Protein 4QM9 (pdb70)

InterPro domains:
  IPR010300 Cysteine dioxygenase type I [PF05995] (43-153)
  IPR010300 Cysteine dioxygenase type I [PTHR12918] (18-155)
  IPR011051 RmlC-like cupin domain superfamily [SSF51182] (3-155)
  IPR014710 RmlC-like jelly roll fold [G3DSA:2.60.120.10] (1-161)

Radius of gyration: 20.36 Å; Cα contacts (8 Å, |Δi|>4): 774; chains: 2; bounding box: 40×58×50 Å

Organism: Bacillus subtilis (strain 168) (NCBI:txid224308)

Nearest PDB structures (foldseek):
  4qm9-assembly2_B  TM=1.007E+00  e=1.014E-32  Bacillus subtilis subsp. subtilis str. 168
  2eaa-assembly1_C  TM=8.025E-01  e=2.655E-05  Vigna angularis
  6v7g-assembly1_A  TM=7.583E-01  e=2.370E-05  Canavalia ensiformis
  3smh-assembly1_C  TM=7.044E-01  e=8.050E-06  Arachis hypogaea
  3s7e-assembly2_B  TM=6.373E-01  e=1.268E-05  Arachis hypogaea

Sequence (306 aa):
MELYECIQDIFGGLKNPSVKDLATSLKQIPNAAKLSQPYIKEPDQYAYGRNAIYRNNELEIIVINIPPNKETTVHDHGQSIGCAMVLEGKLLNSIYRSTGEHAELSNSYFVHEGECLISTKGLIHKMSNPTSERMVSLHVYSPPLEDMTVFEEQMELYECIQDIFGGLKNPSVKDLATSLKQIPNNAAKLSQPYIKEPDQYAYGRNAIYRNNELEIIVINIPPNKETTVHDHGQSIGCAMVLEGKLLNSIYRSTGEHAELSNSYFVHEGECLISTKGLIHKMSNPTSERMVSLHVYSPPLEDMTVFE

B-factor: mean 60.96, std 19.61, range [30.05, 154.88]

Foldseek 3Di:
DADVVLCCVQPVPDDPDDLVSVLVSVLPDDLCLVRCVVQAAADDPAQKTKGWDDADQWKTKMKIKHFAFGKDFFKAQAAKKKKKAWQDAKKKKWWWDDPDQATETDDIDMHGHSGMDIHDHPTTIMIGHNDNGMIMMMMMMTRYGDDMDGHDYD/DADLVLCCVLPVVDDLDDLVSVLVSVLPDDLPLVRCVVQFDCDDVHQWTKGWDDADQWKTKMKIKHAAFGKDFFWAQAQKWKKKAWADAKKKKWWWDDPDQATDTDDIDMHGHGGMDTGPGPTTMMIGHNGNGMIIMMMMITPYGDDIRGHD

Secondary structure (DSSP, 8-state):
--HHHHHHHHHTT--S--HHHHHHHHTTSTTHHHHHGGG----SSSSSEEEEEEE-SS-EEEEEEE-TT-B--EE--TT-EEEEEEEESEEEEEEEEE-SSSEEEEEEEEEETT-EEEE-TT-EEEEE--SSS-EEEEEEEESPP--PPEE---/--HHHHHHHHHTT-SS--HHHHHHHHHTSTTHHHHHGGG----SSSSSEEEEEEE-SS-EEEEEEEPTT-B--SB--TT-EEEEEEEES-EEEEEEEE-SS-EEEEEEEEE-TT-EEEE-TT-EEEEE--SSS-EEEEEEEESPP----B--

Solvent-accessible surface area: 14117 Å² total

Structure (mmCIF, N/CA/C/O backbone):
data_4QM9
#
_entry.id   4QM9
#
_cell.length_a   65.530
_cell.length_b   65.530
_cell.length_c   199.360
_cell.angle_alpha   90.00
_cell.angle_beta   90.00
_cell.angle_gamma   90.00
#
_symmetry.space_group_name_H-M   'P 43 2 2'
#
loop_
_entity.id
_entity.type
_entity.pdbx_description
1 polymer 'Cysteine dioxygenase'
2 non-polymer 'FE (III) ION'
3 non-polymer CYSTEINE
4 water water
#
loop_
_atom_site.group_PDB
_atom_site.id
_atom_site.type_symbol
_atom_site.label_atom_id
_atom_site.label_alt_id
_atom_site.label_comp_id
_atom_site.label_asym_id
_atom_site.label_entity_id
_atom_site.label_seq_id
_atom_site.pdbx_PDB_ins_code
_atom_site.Cartn_x
_atom_site.Cartn_y
_atom_site.Cartn_z
_atom_site.occupancy
_atom_site.B_iso_or_equiv
_atom_site.auth_seq_id
_atom_site.auth_comp_id
_atom_site.auth_asym_id
_atom_site.auth_atom_id
_atom_site.pdbx_PDB_model_num
ATOM 1 N N . MET A 1 13 ? -59.494 -18.279 154.677 1.00 111.98 1 MET A N 1
ATOM 2 C CA . MET A 1 13 ? -59.214 -19.707 154.772 1.00 111.64 1 MET A CA 1
ATOM 3 C C . MET A 1 13 ? -57.754 -19.950 155.171 1.00 100.33 1 MET A C 1
ATOM 4 O O . MET A 1 13 ? -57.125 -19.082 155.776 1.00 105.01 1 MET A O 1
ATOM 9 N N . GLU A 1 14 ? -57.220 -21.124 154.834 1.00 76.50 2 GLU A N 1
ATOM 10 C CA . GLU A 1 14 ? -55.901 -21.551 155.314 1.00 57.57 2 GLU A CA 1
ATOM 11 C C . GLU A 1 14 ? -55.029 -22.063 154.163 1.00 55.59 2 GLU A C 1
ATOM 12 O O . GLU A 1 14 ? -55.557 -22.624 153.204 1.00 66.19 2 GLU A O 1
ATOM 18 N N . LEU A 1 15 ? -53.707 -21.896 154.252 1.00 49.88 3 LEU A N 1
ATOM 19 C CA . LEU A 1 15 ? -52.841 -22.094 153.073 1.00 48.65 3 LEU A CA 1
ATOM 20 C C . LEU A 1 15 ? -52.836 -23.525 152.500 1.00 55.13 3 LEU A C 1
ATOM 21 O O . LEU A 1 15 ? -53.019 -23.716 151.293 1.00 55.38 3 LEU A O 1
ATOM 26 N N . TYR A 1 16 ? -52.624 -24.523 153.351 1.00 54.11 4 TYR A N 1
ATOM 27 C CA . TYR A 1 16 ? -52.621 -25.907 152.886 1.00 46.88 4 TYR A CA 1
ATOM 28 C C . TYR A 1 16 ? -53.974 -26.325 152.319 1.00 55.18 4 TYR A C 1
ATOM 29 O O . TYR A 1 16 ? -54.035 -27.071 151.335 1.00 59.08 4 TYR A O 1
ATOM 38 N N . GLU A 1 17 ? -55.050 -25.849 152.943 1.00 62.84 5 GLU A N 1
ATOM 39 C CA . GLU A 1 17 ? -56.387 -26.088 152.422 1.00 66.13 5 GLU A CA 1
ATOM 40 C C . GLU A 1 17 ? -56.460 -25.517 151.020 1.00 55.59 5 GLU A C 1
ATOM 41 O O . GLU A 1 17 ? -56.960 -26.168 150.114 1.00 64.76 5 GLU A O 1
ATOM 47 N N . CYS A 1 18 ? -55.923 -24.316 150.839 1.00 45.11 6 CYS A N 1
ATOM 48 C CA . CYS A 1 18 ? -55.905 -23.679 149.523 1.00 51.42 6 CYS A CA 1
ATOM 49 C C . CYS A 1 18 ? -55.003 -24.415 148.539 1.00 52.11 6 CYS A C 1
ATOM 50 O O . CYS A 1 18 ? -55.359 -24.604 147.384 1.00 52.68 6 CYS A O 1
ATOM 53 N N . ILE A 1 19 ? -53.832 -24.828 148.997 1.00 47.64 7 ILE A N 1
ATOM 54 C CA . ILE A 1 19 ? -52.903 -25.522 148.126 1.00 44.36 7 ILE A CA 1
ATOM 55 C C . ILE A 1 19 ? -53.476 -26.849 147.623 1.00 46.85 7 ILE A C 1
ATOM 56 O O . ILE A 1 19 ? -53.387 -27.132 146.431 1.00 52.88 7 ILE A O 1
ATOM 61 N N . GLN A 1 20 ? -54.078 -27.650 148.502 1.00 48.63 8 GLN A N 1
ATOM 62 C CA . GLN A 1 20 ? -54.658 -28.922 148.046 1.00 57.06 8 GLN A CA 1
ATOM 63 C C . GLN A 1 20 ? -55.770 -28.636 147.046 1.00 57.15 8 GLN A C 1
ATOM 64 O O . GLN A 1 20 ? -55.881 -29.295 146.013 1.00 59.41 8 GLN A O 1
ATOM 66 N N . ASP A 1 21 ? -56.569 -27.619 147.346 1.00 58.01 9 ASP A N 1
ATOM 67 C CA . ASP A 1 21 ? -57.675 -27.226 146.485 1.00 64.09 9 ASP A CA 1
ATOM 68 C C . ASP A 1 21 ? -57.224 -26.849 145.080 1.00 59.95 9 ASP A C 1
ATOM 69 O O . ASP A 1 21 ? -57.787 -27.307 144.096 1.00 56.61 9 ASP A O 1
ATOM 74 N N . ILE A 1 22 ? -56.212 -25.998 144.994 1.00 60.87 10 ILE A N 1
ATOM 75 C CA . ILE A 1 22 ? -55.815 -25.430 143.716 1.00 52.59 10 ILE A CA 1
ATOM 76 C C . ILE A 1 22 ? -54.786 -26.270 142.974 1.00 56.98 10 ILE A C 1
ATOM 77 O O . ILE A 1 22 ? -54.900 -26.448 141.764 1.00 56.23 10 ILE A O 1
ATOM 82 N N . PHE A 1 23 ? -53.795 -26.796 143.693 1.00 53.16 11 PHE A N 1
ATOM 83 C CA . PHE A 1 23 ? -52.657 -27.449 143.046 1.00 44.83 11 PHE A CA 1
ATOM 84 C C . PHE A 1 23 ? -52.728 -28.972 143.038 1.00 42.86 11 PHE A C 1
ATOM 85 O O . PHE A 1 23 ? -52.067 -29.625 142.235 1.00 52.72 11 PHE A O 1
ATOM 93 N N . GLY A 1 24 ? -53.528 -29.538 143.926 1.00 47.69 12 GLY A N 1
ATOM 94 C CA . GLY A 1 24 ? -53.490 -30.972 144.156 1.00 47.35 12 GLY A CA 1
ATOM 95 C C . GLY A 1 24 ? -53.890 -31.850 142.983 1.00 55.74 12 GLY A C 1
ATOM 96 O O . GLY A 1 24 ? -53.539 -33.029 142.944 1.00 46.66 12 GLY A O 1
ATOM 97 N N . GLY A 1 25 ? -54.635 -31.287 142.034 1.00 45.64 13 GLY A N 1
ATOM 98 C CA . GLY A 1 25 ? -55.167 -32.077 140.944 1.00 48.16 13 GLY A CA 1
ATOM 99 C C . GLY A 1 25 ? -54.449 -31.850 139.628 1.00 47.87 13 GLY A C 1
ATOM 100 O O . GLY A 1 25 ? -54.739 -32.517 138.635 1.00 50.60 13 GLY A O 1
ATOM 101 N N . LEU A 1 26 ? -53.521 -30.903 139.620 1.00 45.28 14 LEU A N 1
ATOM 102 C CA . LEU A 1 26 ? -52.825 -30.534 138.403 1.00 45.15 14 LEU A CA 1
ATOM 103 C C . LEU A 1 26 ? -52.052 -31.728 137.885 1.00 46.73 14 LEU A C 1
ATOM 104 O O . LEU A 1 26 ? -51.460 -32.472 138.656 1.00 46.97 14 LEU A O 1
ATOM 109 N N . LYS A 1 27 ? -52.091 -31.928 136.574 1.00 56.81 15 LYS A N 1
ATOM 110 C CA . LYS A 1 27 ? -51.348 -33.008 135.951 1.00 50.99 15 LYS A CA 1
ATOM 111 C C . LYS A 1 27 ? -50.687 -32.451 134.697 1.00 54.38 15 LYS A C 1
ATOM 112 O O . LYS A 1 27 ? -51.365 -31.986 133.786 1.00 56.54 15 LYS A O 1
ATOM 118 N N . ASN A 1 28 ? -49.358 -32.498 134.680 1.00 57.93 16 ASN A N 1
ATOM 119 C CA . ASN A 1 28 ? -48.529 -31.839 133.672 1.00 54.83 16 ASN A CA 1
ATOM 120 C C . ASN A 1 28 ? -48.941 -30.408 133.373 1.00 49.40 16 ASN A C 1
ATOM 121 O O . ASN A 1 28 ? -49.209 -30.068 132.231 1.00 61.69 16 ASN A O 1
ATOM 126 N N . PRO A 1 29 ? -48.977 -29.560 134.402 1.00 46.17 17 PRO A N 1
ATOM 127 C CA . PRO A 1 29 ? -49.295 -28.148 134.180 1.00 50.45 17 PRO A CA 1
ATOM 128 C C . PRO A 1 29 ? -48.243 -27.438 133.345 1.00 54.20 17 PRO A C 1
ATOM 129 O O . PRO A 1 29 ? -47.075 -27.822 133.381 1.00 56.49 17 PRO A O 1
ATOM 133 N N . SER A 1 30 ? -48.661 -26.423 132.596 1.00 53.98 18 SER A N 1
ATOM 134 C CA . SER A 1 30 ? -47.727 -25.539 131.913 1.00 53.79 18 SER A CA 1
ATOM 135 C C . SER A 1 30 ? -47.301 -24.452 132.880 1.00 51.26 18 SER A C 1
ATOM 136 O O . SER A 1 30 ? -47.827 -24.380 133.992 1.00 52.33 18 SER A O 1
ATOM 139 N N . VAL A 1 31 ? -46.384 -23.582 132.462 1.00 47.51 19 VAL A N 1
ATOM 140 C CA . VAL A 1 31 ? -45.980 -22.469 133.326 1.00 52.53 19 VAL A CA 1
ATOM 141 C C . VAL A 1 31 ? -47.158 -21.519 133.454 1.00 51.43 19 VAL A C 1
ATOM 142 O O . VAL A 1 31 ? -47.342 -20.843 134.470 1.00 53.85 19 VAL A O 1
ATOM 146 N N . LYS A 1 32 ? -47.964 -21.500 132.406 1.00 46.21 20 LYS A N 1
ATOM 147 C CA . LYS A 1 32 ? -49.184 -20.716 132.358 1.00 53.46 20 LYS A CA 1
ATOM 148 C C . LYS A 1 32 ? -50.177 -21.190 133.423 1.00 53.89 20 LYS A C 1
ATOM 149 O O . LYS A 1 32 ? -50.757 -20.371 134.136 1.00 56.98 20 LYS A O 1
ATOM 155 N N . ASP A 1 33 ? -50.357 -22.508 133.539 1.00 54.91 21 ASP A N 1
ATOM 156 C CA . ASP A 1 33 ? -51.263 -23.080 134.539 1.00 48.76 21 ASP A CA 1
ATOM 157 C C . ASP A 1 33 ? -50.805 -22.737 135.945 1.00 51.86 21 ASP A C 1
ATOM 158 O O . ASP A 1 33 ? -51.618 -22.407 136.827 1.00 48.35 21 ASP A O 1
ATOM 163 N N . LEU A 1 34 ? -49.496 -22.837 136.158 1.00 47.88 22 LEU A N 1
ATOM 164 C CA . LEU A 1 34 ? -48.920 -22.562 137.474 1.00 38.02 22 LEU A CA 1
ATOM 165 C C . LEU A 1 34 ? -49.134 -21.101 137.881 1.00 44.92 22 LEU A C 1
ATOM 166 O O . LEU A 1 34 ? -49.544 -20.823 139.013 1.00 48.13 22 LEU A O 1
ATOM 171 N N . ALA A 1 35 ? -48.874 -20.177 136.954 1.00 51.13 23 ALA A N 1
ATOM 172 C CA . ALA A 1 35 ? -49.066 -18.759 137.226 1.00 49.41 23 ALA A CA 1
ATOM 173 C C . ALA A 1 35 ? -50.514 -18.513 137.580 1.00 50.65 23 ALA A C 1
ATOM 174 O O . ALA A 1 35 ? -50.825 -17.881 138.586 1.00 53.38 23 ALA A O 1
ATOM 176 N N . THR A 1 36 ? -51.403 -19.047 136.755 1.00 50.91 24 THR A N 1
ATOM 177 C CA . THR A 1 36 ? -52.821 -18.875 136.983 1.00 52.87 24 THR A CA 1
ATOM 178 C C . THR A 1 36 ? -53.207 -19.427 138.352 1.00 50.39 24 THR A C 1
ATOM 179 O O . THR A 1 36 ? -53.955 -18.782 139.090 1.00 58.42 24 THR A O 1
ATOM 183 N N . SER A 1 37 ? -52.654 -20.587 138.709 1.00 42.38 25 SER A N 1
ATOM 184 C CA . SER A 1 37 ? -52.909 -21.175 140.028 1.00 44.17 25 SER A CA 1
ATOM 185 C C . SER A 1 37 ? -52.467 -20.268 141.170 1.00 45.78 25 SER A C 1
ATOM 186 O O . SER A 1 37 ? -53.216 -20.062 142.120 1.00 52.23 25 SER A O 1
ATOM 189 N N . LEU A 1 38 ? -51.246 -19.759 141.093 1.00 40.45 26 LEU A N 1
ATOM 190 C CA . LEU A 1 38 ? -50.732 -18.904 142.151 1.00 41.03 26 LEU A CA 1
ATOM 191 C C . LEU A 1 38 ? -51.611 -17.673 142.352 1.00 41.52 26 LEU A C 1
ATOM 192 O O . LEU A 1 38 ? -51.923 -17.319 143.475 1.00 47.59 26 LEU A O 1
ATOM 197 N N . LYS A 1 39 ? -52.044 -17.051 141.261 1.00 45.59 27 LYS A N 1
ATOM 198 C CA . LYS A 1 39 ? -52.918 -15.886 141.352 1.00 43.80 27 LYS A CA 1
ATOM 199 C C . LYS A 1 39 ? -54.276 -16.225 141.968 1.00 48.66 27 LYS A C 1
ATOM 200 O O . LYS A 1 39 ? -55.040 -15.332 142.322 1.00 57.19 27 LYS A O 1
ATOM 206 N N . GLN A 1 40 ? -54.578 -17.511 142.094 1.00 46.32 28 GLN A N 1
ATOM 207 C CA . GLN A 1 40 ? -55.860 -17.928 142.665 1.00 55.10 28 GLN A CA 1
ATOM 208 C C . GLN A 1 40 ? -55.833 -18.060 144.186 1.00 52.35 28 GLN A C 1
ATOM 209 O O . GLN A 1 40 ? -56.880 -18.169 144.832 1.00 50.93 28 GLN A O 1
ATOM 215 N N . ILE A 1 41 ? -54.642 -18.051 144.764 1.00 42.14 29 ILE A N 1
ATOM 216 C CA . ILE A 1 41 ? -54.537 -18.035 146.213 1.00 47.83 29 ILE A CA 1
ATOM 217 C C . ILE A 1 41 ? -54.987 -16.692 146.785 1.00 49.87 29 ILE A C 1
ATOM 218 O O . ILE A 1 41 ? -54.397 -15.653 146.485 1.00 51.04 29 ILE A O 1
ATOM 223 N N . PRO A 1 42 ? -56.043 -16.707 147.609 1.00 46.31 30 PRO A N 1
ATOM 224 C CA . PRO A 1 42 ? -56.500 -15.474 148.244 1.00 45.80 30 PRO A CA 1
ATOM 225 C C . PRO A 1 42 ? -55.574 -15.106 149.392 1.00 55.64 30 PRO A C 1
ATOM 226 O O . PRO A 1 42 ? -55.247 -15.983 150.189 1.00 54.07 30 PRO A O 1
ATOM 230 N N . ASN A 1 43 ? -55.150 -13.848 149.456 1.00 54.35 31 ASN A N 1
ATOM 231 C CA . ASN A 1 43 ? -54.297 -13.371 150.538 1.00 59.50 31 ASN A CA 1
ATOM 232 C C . ASN A 1 43 ? -53.029 -14.179 150.690 1.00 56.13 31 ASN A C 1
ATOM 233 O O . ASN A 1 43 ? -52.622 -14.514 151.808 1.00 59.52 31 ASN A O 1
ATOM 238 N N . ALA A 1 44 ? -52.424 -14.507 149.561 1.00 45.98 32 ALA A N 1
ATOM 239 C CA . ALA A 1 44 ? -51.247 -15.359 149.542 1.00 47.96 32 ALA A CA 1
ATOM 240 C C . ALA A 1 44 ? -50.177 -14.882 150.524 1.00 51.84 32 ALA A C 1
ATOM 241 O O . ALA A 1 44 ? -49.547 -15.682 151.204 1.00 53.85 32 ALA A O 1
ATOM 243 N N . ALA A 1 45 ? -49.976 -13.574 150.593 1.00 48.38 33 ALA A N 1
ATOM 244 C CA . ALA A 1 45 ? -48.983 -13.023 151.500 1.00 52.96 33 ALA A CA 1
ATOM 245 C C . ALA A 1 45 ? -49.334 -13.345 152.952 1.00 53.67 33 ALA A C 1
ATOM 246 O O . ALA A 1 45 ? -48.502 -13.843 153.703 1.00 57.64 33 ALA A O 1
ATOM 248 N N . LYS A 1 46 ? -50.568 -13.055 153.339 1.00 52.44 34 LYS A N 1
ATOM 249 C CA . LYS A 1 46 ? -51.015 -13.317 154.701 1.00 61.10 34 LYS A CA 1
ATOM 250 C C . LYS A 1 46 ? -50.878 -14.817 155.010 1.00 60.24 34 LYS A C 1
ATOM 251 O O . LYS A 1 46 ? -50.196 -15.216 155.949 1.00 63.61 34 LYS A O 1
ATOM 257 N N . LEU A 1 47 ? -51.502 -15.633 154.175 1.00 51.31 35 LEU A N 1
ATOM 258 C CA . LEU A 1 47 ? -51.477 -17.080 154.307 1.00 52.23 35 LEU A CA 1
ATOM 259 C C . LEU A 1 47 ? -50.083 -17.691 154.439 1.00 55.07 35 LEU A C 1
ATOM 260 O O . LEU A 1 47 ? -49.904 -18.708 155.103 1.00 52.88 35 LEU A O 1
ATOM 265 N N . SER A 1 48 ? -49.101 -17.086 153.785 1.00 49.80 36 SER A N 1
ATOM 266 C CA . SER A 1 48 ? -47.768 -17.669 153.722 1.00 44.99 36 SER A CA 1
ATOM 267 C C . SER A 1 48 ? -46.874 -17.291 154.886 1.00 56.52 36 SER A C 1
ATOM 268 O O . SER A 1 48 ? -45.812 -17.891 155.066 1.00 57.08 36 SER A O 1
ATOM 271 N N . GLN A 1 49 ? -47.310 -16.304 155.671 1.00 45.30 37 GLN A N 1
ATOM 272 C CA . GLN A 1 49 ? -46.476 -15.702 156.699 1.00 49.78 37 GLN A CA 1
ATOM 273 C C . GLN A 1 49 ? -45.892 -16.724 157.679 1.00 57.28 37 GLN A C 1
ATOM 274 O O . GLN A 1 49 ? -44.710 -16.661 157.992 1.00 62.87 37 GLN A O 1
ATOM 280 N N . PRO A 1 50 ? -46.702 -17.682 158.156 1.00 61.00 38 PRO A N 1
ATOM 281 C CA . PRO A 1 50 ? -46.044 -18.598 159.102 1.00 59.66 38 PRO A CA 1
ATOM 282 C C . PRO A 1 50 ? -45.019 -19.541 158.462 1.00 57.74 38 PRO A C 1
ATOM 283 O O . PRO A 1 50 ? -44.385 -20.288 159.188 1.00 61.42 38 PRO A O 1
ATOM 287 N N . TYR A 1 51 ? -44.835 -19.483 157.147 1.00 51.11 39 TYR A N 1
ATOM 288 C CA . TYR A 1 51 ? -43.909 -20.385 156.471 1.00 50.97 39 TYR A CA 1
ATOM 289 C C . TYR A 1 51 ? -42.652 -19.672 156.003 1.00 55.63 39 TYR A C 1
ATOM 290 O O . TYR A 1 51 ? -41.737 -20.300 155.471 1.00 60.20 39 TYR A O 1
ATOM 299 N N . ILE A 1 52 ? -42.598 -18.362 156.203 1.00 53.21 40 ILE A N 1
ATOM 300 C CA . ILE A 1 52 ? -41.402 -17.620 155.843 1.00 53.54 40 ILE A CA 1
ATOM 301 C C . ILE A 1 52 ? -40.260 -17.985 156.782 1.00 54.46 40 ILE A C 1
ATOM 302 O O . ILE A 1 52 ? -40.396 -17.870 157.990 1.00 61.83 40 ILE A O 1
ATOM 307 N N . LYS A 1 53 ? -39.143 -18.425 156.211 1.00 61.13 41 LYS A N 1
ATOM 308 C CA . LYS A 1 53 ? -37.958 -18.812 156.968 1.00 54.10 41 LYS A CA 1
ATOM 309 C C . LYS A 1 53 ? -36.775 -17.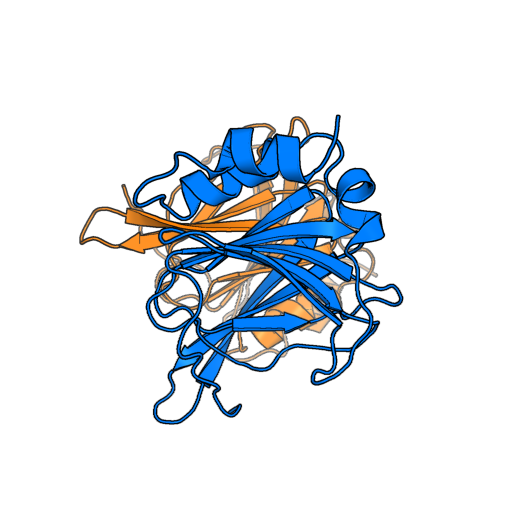904 156.646 1.00 54.65 41 LYS A C 1
ATOM 310 O O . LYS A 1 53 ? -36.678 -17.354 155.550 1.00 58.16 41 LYS A O 1
ATOM 316 N N . GLU A 1 54 ? -35.878 -17.771 157.612 1.00 58.20 42 GLU A N 1
ATOM 317 C CA . GLU A 1 54 ? -34.655 -16.985 157.489 1.00 62.43 42 GLU A CA 1
ATOM 318 C C . GLU A 1 54 ? -33.562 -17.798 156.819 1.00 64.89 42 GLU A C 1
ATOM 319 O O . GLU A 1 54 ? -33.583 -19.021 156.895 1.00 69.38 42 GLU A O 1
ATOM 325 N N . PRO A 1 55 ? -32.583 -17.126 156.192 1.00 65.76 43 PRO A N 1
ATOM 326 C CA . PRO A 1 55 ? -31.437 -17.823 155.589 1.00 70.80 43 PRO A CA 1
ATOM 327 C C . PRO A 1 55 ? -30.789 -18.868 156.512 1.00 73.29 43 PRO A C 1
ATOM 328 O O . PRO A 1 55 ? -30.542 -18.589 157.675 1.00 69.74 43 PRO A O 1
ATOM 332 N N . ASP A 1 56 ? -30.547 -20.066 155.990 1.00 76.22 44 ASP A N 1
ATOM 333 C CA . ASP A 1 56 ? -29.830 -21.102 156.727 1.00 77.24 44 ASP A CA 1
ATOM 334 C C . ASP A 1 56 ? -28.630 -21.557 155.900 1.00 76.46 44 ASP A C 1
ATOM 335 O O . ASP A 1 56 ? -27.516 -21.066 156.085 1.00 70.19 44 ASP A O 1
ATOM 340 N N . GLN A 1 57 ? -28.869 -22.479 154.970 1.00 84.27 45 GLN A N 1
ATOM 341 C CA . GLN A 1 57 ? -27.829 -22.937 154.047 1.00 96.25 45 GLN A CA 1
ATOM 342 C C . GLN A 1 57 ? -27.500 -21.867 153.022 1.00 86.32 45 GLN A C 1
ATOM 343 O O . GLN A 1 57 ? -26.348 -21.699 152.623 1.00 87.52 45 GLN A O 1
ATOM 349 N N . TYR A 1 58 ? -28.526 -21.145 152.595 1.00 75.03 46 TYR A N 1
ATOM 350 C CA . TYR A 1 58 ? -28.360 -20.176 151.530 1.00 75.92 46 TYR A CA 1
ATOM 351 C C . TYR A 1 58 ? -28.323 -18.758 152.046 1.00 72.43 46 TYR A C 1
ATOM 352 O O . TYR A 1 58 ? -28.549 -18.501 153.226 1.00 69.19 46 TYR A O 1
ATOM 361 N N . ALA A 1 59 ? -28.036 -17.839 151.138 1.00 74.57 47 ALA A N 1
ATOM 362 C CA . ALA A 1 59 ? -28.052 -16.422 151.444 1.00 69.71 47 ALA A CA 1
ATOM 363 C C . ALA A 1 59 ? -29.490 -15.981 151.675 1.00 60.64 47 ALA A C 1
ATOM 364 O O . ALA A 1 59 ? -29.761 -14.927 152.248 1.00 69.97 47 ALA A O 1
ATOM 366 N N . TYR A 1 60 ? -30.410 -16.818 151.230 1.00 52.53 48 TYR A N 1
ATOM 367 C CA . TYR A 1 60 ? -31.825 -16.510 151.300 1.00 58.16 48 TYR A CA 1
ATOM 368 C C . TYR A 1 60 ? -32.573 -17.626 152.013 1.00 57.59 48 TYR A C 1
ATOM 369 O O . TYR A 1 60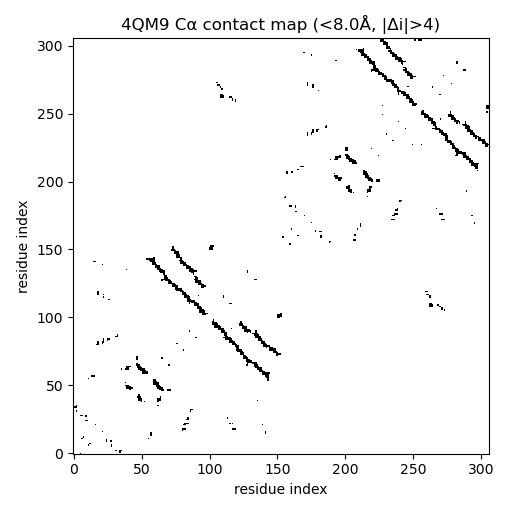 ? -32.169 -18.789 151.977 1.00 53.12 48 TYR A O 1
ATOM 378 N N . GLY A 1 61 ? -33.653 -17.254 152.683 1.00 53.99 49 GLY A N 1
ATOM 379 C CA . GLY A 1 61 ? -34.486 -18.218 153.361 1.00 46.26 49 GLY A CA 1
ATOM 380 C C . GLY A 1 61 ? -35.243 -19.010 152.323 1.00 51.00 49 GLY A C 1
ATOM 381 O O . GLY A 1 61 ? -35.631 -18.484 151.269 1.00 51.89 49 GLY A O 1
ATOM 382 N N . ARG A 1 62 ? -35.462 -20.280 152.624 1.00 50.43 50 ARG A N 1
ATOM 383 C CA . ARG A 1 62 ? -36.060 -21.198 151.669 1.00 46.51 50 ARG A CA 1
ATOM 384 C C . ARG A 1 62 ? -36.827 -22.280 152.414 1.00 50.75 50 ARG A C 1
ATOM 385 O O . ARG A 1 62 ? -36.256 -23.001 153.240 1.00 47.24 50 ARG A O 1
ATOM 393 N N . ASN A 1 63 ? -38.123 -22.387 152.146 1.00 45.65 51 ASN A N 1
ATOM 394 C CA . ASN A 1 63 ? -38.930 -23.358 152.870 1.00 46.52 51 ASN A CA 1
ATOM 395 C C . ASN A 1 63 ? -39.873 -24.135 151.966 1.00 51.41 51 ASN A C 1
ATOM 396 O O . ASN A 1 63 ? -40.798 -23.580 151.384 1.00 53.82 51 ASN A O 1
ATOM 401 N N . ALA A 1 64 ? -39.629 -25.430 151.858 1.00 48.97 52 ALA A N 1
ATOM 402 C CA . ALA A 1 64 ? -40.414 -26.290 150.988 1.00 44.77 52 ALA A CA 1
ATOM 403 C C . ALA A 1 64 ? -41.650 -26.756 151.720 1.00 51.69 52 ALA A C 1
ATOM 404 O O . ALA A 1 64 ? -41.549 -27.544 152.634 1.00 44.39 52 ALA A O 1
ATOM 406 N N . ILE A 1 65 ? -42.826 -26.300 151.322 1.00 54.28 53 ILE A N 1
ATOM 407 C CA . ILE A 1 65 ? -43.982 -26.572 152.160 1.00 53.18 53 ILE A CA 1
ATOM 408 C C . ILE A 1 65 ? -44.948 -27.594 151.576 1.00 55.74 53 ILE A C 1
ATOM 409 O O . ILE A 1 65 ? -45.807 -28.106 152.283 1.00 65.88 53 ILE A O 1
ATOM 414 N N . TYR A 1 66 ? -44.803 -27.920 150.303 1.00 49.71 54 TYR A N 1
ATOM 415 C CA . TYR A 1 66 ? -45.686 -28.909 149.705 1.00 45.63 54 TYR A CA 1
ATOM 416 C C . TYR A 1 66 ? -45.007 -29.626 1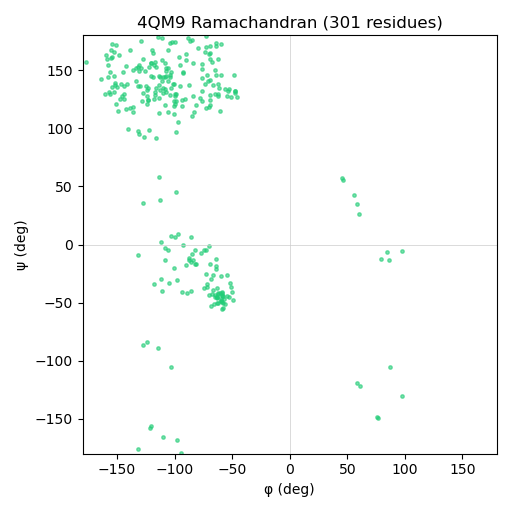48.553 1.00 45.75 54 TYR A C 1
ATOM 417 O O . TYR A 1 66 ? -44.225 -29.035 147.809 1.00 49.42 54 TYR A O 1
ATOM 426 N N . ARG A 1 67 ? -45.318 -30.904 148.402 1.00 45.66 55 ARG A N 1
ATOM 427 C CA . ARG A 1 67 ? -44.784 -31.673 147.303 1.00 50.45 55 ARG A CA 1
ATOM 428 C C . ARG A 1 67 ? -45.612 -32.922 147.040 1.00 55.82 55 ARG A C 1
ATOM 429 O O . ARG A 1 67 ? -45.916 -33.671 147.969 1.00 62.77 55 ARG A O 1
ATOM 437 N N . ASN A 1 68 ? -46.001 -33.124 145.780 1.00 50.80 56 ASN A N 1
ATOM 438 C CA . ASN A 1 68 ? -46.506 -34.427 145.320 1.00 45.27 56 ASN A CA 1
ATOM 439 C C . ASN A 1 68 ? -45.633 -34.927 144.166 1.00 52.43 56 ASN A C 1
ATOM 440 O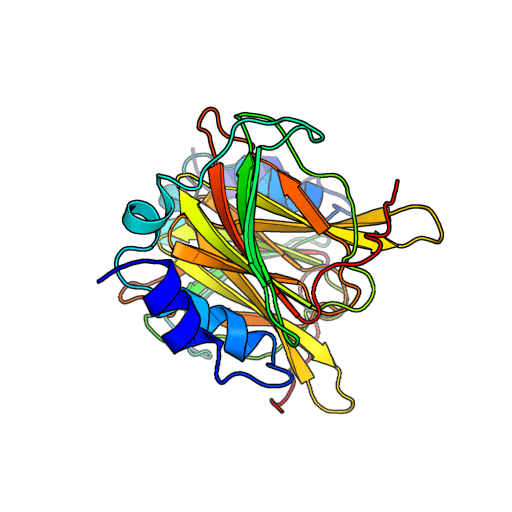 O . ASN A 1 68 ? -44.493 -34.491 144.037 1.00 54.17 56 ASN A O 1
ATOM 445 N N . ASN A 1 69 ? -46.132 -35.827 143.323 1.00 48.29 57 ASN A N 1
ATOM 446 C CA . ASN A 1 69 ? -45.271 -36.288 142.237 1.00 62.26 57 ASN A CA 1
ATOM 447 C C . ASN A 1 69 ? -45.297 -35.382 141.003 1.00 48.26 57 ASN A C 1
ATOM 448 O O . ASN A 1 69 ? -44.486 -35.569 140.103 1.00 65.68 57 ASN A O 1
ATOM 453 N N . GLU A 1 70 ? -46.197 -34.399 140.976 1.00 46.03 58 GLU A N 1
ATOM 454 C CA . GLU A 1 70 ? -46.260 -33.404 139.885 1.00 48.87 58 GLU A CA 1
ATOM 455 C C . GLU A 1 70 ? -45.489 -32.119 140.161 1.00 47.74 58 GLU A C 1
ATOM 456 O O . GLU A 1 70 ? -44.839 -31.556 139.273 1.00 48.78 58 GLU A O 1
ATOM 462 N N . LEU A 1 71 ? -45.586 -31.632 141.390 1.00 40.44 59 LEU A N 1
ATOM 463 C CA . LEU A 1 71 ? -45.060 -30.313 141.679 1.00 44.79 59 LEU A CA 1
ATOM 464 C C . LEU A 1 71 ? -44.598 -30.137 143.111 1.00 46.91 59 LEU A C 1
ATOM 465 O O . LEU A 1 71 ? -44.848 -30.969 143.989 1.00 45.77 59 LEU A O 1
ATOM 470 N N . GLU A 1 72 ? -43.960 -28.999 143.331 1.00 43.38 60 GLU A N 1
ATOM 471 C CA . GLU A 1 72 ? -43.361 -28.666 144.597 1.00 45.08 60 GLU A CA 1
ATOM 472 C C . GLU A 1 72 ? -43.526 -27.164 144.825 1.00 45.80 60 GLU A C 1
ATOM 473 O O . GLU A 1 72 ? -43.355 -26.366 143.906 1.00 48.60 60 GLU A O 1
ATOM 479 N N . ILE A 1 73 ? -43.903 -26.792 146.040 1.00 44.80 61 ILE A N 1
ATOM 480 C CA . ILE A 1 73 ? -44.126 -25.399 146.406 1.00 35.69 61 ILE A CA 1
ATOM 481 C C . ILE A 1 73 ? -43.145 -24.971 147.495 1.00 36.13 61 ILE A C 1
ATOM 482 O O . ILE A 1 73 ? -42.997 -25.643 148.501 1.00 37.40 61 ILE A O 1
ATOM 487 N N . ILE A 1 74 ? -42.465 -23.858 147.263 1.00 45.29 62 ILE A N 1
ATOM 488 C CA . ILE A 1 74 ? -41.389 -23.394 148.124 1.00 46.08 62 ILE A CA 1
ATOM 489 C C . ILE A 1 74 ? -41.551 -21.916 148.478 1.00 44.82 62 ILE A C 1
ATOM 490 O O . ILE A 1 74 ? -41.893 -21.090 147.617 1.00 39.37 62 ILE A O 1
ATOM 495 N N . VAL A 1 75 ? -41.323 -21.584 149.747 1.00 39.08 63 VAL A N 1
ATOM 496 C CA . VAL A 1 75 ? -41.399 -20.191 150.173 1.00 41.18 63 VAL A CA 1
ATOM 497 C C . VAL A 1 75 ? -40.017 -19.595 150.293 1.00 46.29 63 VAL A C 1
ATOM 498 O O . VAL A 1 75 ? -39.170 -20.108 151.023 1.00 38.44 63 VAL A O 1
ATOM 502 N N . ILE A 1 76 ? -39.801 -18.500 149.570 1.00 41.03 64 ILE A N 1
ATOM 503 C CA . ILE A 1 76 ? -38.472 -17.933 149.453 1.00 36.42 64 ILE A CA 1
ATOM 504 C C . ILE A 1 76 ? -38.457 -16.517 150.012 1.00 41.09 64 ILE A C 1
ATOM 505 O O . ILE A 1 76 ? -39.439 -15.784 149.936 1.00 49.06 64 ILE A O 1
ATOM 510 N N . ASN A 1 77 ? -37.342 -16.176 150.644 1.00 48.65 65 ASN A N 1
ATOM 511 C CA . ASN A 1 77 ? -37.202 -14.945 151.406 1.00 38.90 65 ASN A CA 1
ATOM 512 C C . ASN A 1 77 ? -35.816 -14.399 151.140 1.00 45.61 65 ASN A C 1
ATOM 513 O O . ASN A 1 77 ? -34.843 -14.864 151.729 1.00 47.74 65 ASN A O 1
ATOM 518 N N . ILE A 1 78 ? -35.706 -13.429 150.242 1.00 44.66 66 ILE A N 1
ATOM 519 C CA . ILE A 1 78 ? -34.389 -12.892 149.934 1.00 47.95 66 ILE A CA 1
ATOM 520 C C . ILE A 1 78 ? -34.186 -11.597 150.669 1.00 47.88 66 ILE A C 1
ATOM 521 O O . ILE A 1 78 ? -34.942 -10.656 150.461 1.00 51.41 66 ILE A O 1
ATOM 526 N N . PRO A 1 79 ? -33.173 -11.545 151.545 1.00 52.29 67 PRO A N 1
ATOM 527 C CA . PRO A 1 79 ? -32.896 -10.309 152.279 1.00 53.49 67 PRO A CA 1
ATOM 528 C C . PRO A 1 79 ? -32.355 -9.242 151.339 1.00 52.41 67 PRO A C 1
ATOM 529 O O . PRO A 1 79 ? -31.981 -9.569 150.207 1.00 51.71 67 PRO A O 1
ATOM 533 N N . PRO A 1 80 ? -32.346 -7.980 151.787 1.00 57.20 68 PRO A N 1
ATOM 534 C CA . PRO A 1 80 ? -31.747 -6.863 151.053 1.00 58.66 68 PRO A CA 1
ATOM 535 C C . PRO A 1 80 ? -30.360 -7.180 150.482 1.00 54.83 68 PRO A C 1
ATOM 536 O O . PRO A 1 80 ? -29.481 -7.619 151.225 1.00 54.69 68 PRO A O 1
ATOM 540 N N . ASN A 1 81 ? -30.191 -6.950 149.180 1.00 53.00 69 ASN A N 1
ATOM 541 C CA . ASN A 1 81 ? -28.920 -7.125 148.472 1.00 60.45 69 ASN A CA 1
ATOM 542 C C . ASN A 1 81 ? -28.359 -8.537 148.508 1.00 60.46 69 ASN A C 1
ATOM 543 O O . ASN A 1 81 ? -27.153 -8.747 148.390 1.00 61.50 69 ASN A O 1
ATOM 548 N N . LYS A 1 82 ? -29.254 -9.505 148.652 1.00 56.69 70 LYS A N 1
ATOM 549 C CA . LYS A 1 82 ? -28.880 -10.899 148.521 1.00 58.98 70 LYS A CA 1
ATOM 550 C C . LYS A 1 82 ? -29.392 -11.417 147.185 1.00 58.64 70 LYS A C 1
ATOM 551 O O . LYS A 1 82 ? -30.175 -10.754 146.516 1.00 55.92 70 LYS A O 1
ATOM 557 N N . GLU A 1 83 ? -28.923 -12.590 146.789 1.00 55.15 71 GLU A N 1
ATOM 558 C CA . GLU A 1 83 ? -29.274 -13.153 145.497 1.00 47.24 71 GLU A CA 1
ATOM 559 C C . GLU A 1 83 ? -29.143 -14.671 145.530 1.00 52.38 71 GLU A C 1
ATOM 560 O O . GLU A 1 83 ? -28.575 -15.248 146.460 1.00 58.26 71 GLU A O 1
ATOM 566 N N . THR A 1 84 ? -29.680 -15.307 144.503 1.00 42.00 72 THR A N 1
ATOM 567 C CA . THR A 1 84 ? -29.514 -16.728 144.302 1.00 42.34 72 THR A CA 1
ATOM 568 C C . THR A 1 84 ? -28.254 -16.930 143.498 1.00 44.77 72 THR A C 1
ATOM 569 O O . THR A 1 84 ? -27.598 -15.968 143.106 1.00 63.23 72 THR A O 1
ATOM 573 N N . THR A 1 85 ? -27.911 -18.178 143.244 1.00 51.63 73 THR A N 1
ATOM 574 C CA . THR A 1 85 ? -26.905 -18.469 142.243 1.00 63.36 73 THR A CA 1
ATOM 575 C C . THR A 1 85 ? -27.481 -18.232 140.855 1.00 61.81 73 THR A C 1
ATOM 576 O O . THR A 1 85 ? -28.687 -18.039 140.689 1.00 48.64 73 THR A O 1
ATOM 580 N N . VAL A 1 86 ? -26.609 -18.262 139.858 1.00 63.09 74 VAL A N 1
ATOM 581 C CA . VAL A 1 86 ? -27.045 -18.366 138.476 1.00 56.00 74 VAL A CA 1
ATOM 582 C C . VAL A 1 86 ? -27.287 -19.833 138.173 1.00 57.15 74 VAL A C 1
ATOM 583 O O . VAL A 1 86 ? -26.355 -20.639 138.194 1.00 65.81 74 VAL A O 1
ATOM 587 N N . HIS A 1 87 ? -28.532 -20.197 137.915 1.00 52.44 75 HIS A N 1
ATOM 588 C CA . HIS A 1 87 ? -28.864 -21.610 137.839 1.00 49.67 75 HIS A CA 1
ATOM 589 C C . HIS A 1 87 ? -29.985 -21.892 136.853 1.00 51.66 75 HIS A C 1
ATOM 590 O O . HIS A 1 87 ? -30.698 -20.985 136.446 1.00 52.69 75 HIS A O 1
ATOM 597 N N . ASP A 1 88 ? -30.125 -23.154 136.457 1.00 54.80 76 ASP A N 1
ATOM 598 C CA . ASP A 1 88 ? -31.334 -23.579 135.772 1.00 56.35 76 ASP A CA 1
ATOM 599 C C . ASP A 1 88 ? -32.075 -24.497 136.729 1.00 60.29 76 ASP A C 1
ATOM 600 O O . ASP A 1 88 ? -31.580 -24.781 137.816 1.00 60.50 76 ASP A O 1
ATOM 605 N N . HIS A 1 89 ? -33.245 -24.973 136.331 1.00 56.58 77 HIS A N 1
ATOM 606 C CA . HIS A 1 89 ? -34.009 -25.840 137.211 1.00 52.10 77 HIS A CA 1
ATOM 607 C C . HIS A 1 89 ? -34.112 -27.258 136.680 1.00 55.33 77 HIS A C 1
ATOM 608 O O . HIS A 1 89 ? -35.142 -27.906 136.810 1.00 62.56 77 HIS A O 1
ATOM 615 N N . GLY A 1 90 ? -33.025 -27.733 136.091 1.00 57.35 78 GLY A N 1
ATOM 616 C CA . GLY A 1 90 ? -32.955 -29.100 135.617 1.00 52.66 78 GLY A CA 1
ATOM 617 C C . GLY A 1 90 ? -33.990 -29.408 134.555 1.00 65.23 78 GLY A C 1
ATOM 618 O O . GLY A 1 90 ? -34.041 -28.772 133.503 1.00 56.25 78 GLY A O 1
ATOM 619 N N . GLN A 1 91 ? -34.825 -30.397 134.838 1.00 73.22 79 GLN A N 1
ATOM 620 C CA . GLN A 1 91 ? -35.845 -30.815 133.897 1.00 71.77 79 GLN A CA 1
ATOM 621 C C . GLN A 1 91 ? -37.173 -30.165 134.219 1.00 58.79 79 GLN A C 1
ATOM 622 O O . GLN A 1 91 ? -38.197 -30.512 133.640 1.00 65.57 79 GLN A O 1
ATOM 628 N N . SER A 1 92 ? -37.150 -29.214 135.140 1.00 47.41 80 SER A N 1
ATOM 629 C CA . SER A 1 92 ? -38.386 -28.643 135.679 1.00 54.86 80 SER A CA 1
ATOM 630 C C . SER A 1 92 ? -38.697 -27.275 135.095 1.00 56.08 80 SER A C 1
ATOM 631 O O . SER A 1 92 ? -37.789 -26.511 134.764 1.00 51.09 80 SER A O 1
ATOM 634 N N . ILE A 1 93 ? -39.986 -26.976 134.975 1.00 47.67 81 ILE A N 1
ATOM 635 C CA . ILE A 1 93 ? -40.413 -25.608 134.774 1.00 47.68 81 ILE A CA 1
ATOM 636 C C . ILE A 1 93 ? -40.655 -24.983 136.143 1.00 51.16 81 ILE A C 1
ATOM 637 O O . ILE A 1 93 ? -40.757 -25.680 137.159 1.00 54.81 81 ILE A O 1
ATOM 642 N N . GLY A 1 94 ? -40.730 -23.663 136.174 1.00 44.47 82 GLY A N 1
ATOM 643 C CA . GLY A 1 94 ? -40.975 -22.972 137.413 1.00 38.15 82 GLY A CA 1
ATOM 644 C C . GLY A 1 94 ? -41.825 -21.743 137.244 1.00 46.13 82 GLY A C 1
ATOM 645 O O . GLY A 1 94 ? -41.794 -21.075 136.210 1.00 54.55 82 GLY A O 1
ATOM 646 N N . CYS A 1 95 ? -42.606 -21.449 138.271 1.00 41.95 83 CYS A N 1
ATOM 647 C CA . CYS A 1 95 ? -43.276 -20.165 138.354 1.00 38.40 83 CYS A CA 1
ATOM 648 C C . CYS A 1 95 ? -43.135 -19.657 139.770 1.00 41.98 83 CYS A C 1
ATOM 649 O O . CYS A 1 95 ? -43.021 -20.442 140.707 1.00 47.63 83 CYS A O 1
ATOM 652 N N . ALA A 1 96 ? -43.108 -18.339 139.905 1.00 39.22 84 ALA A N 1
ATOM 653 C CA . ALA A 1 96 ? -42.977 -17.683 141.188 1.00 42.74 84 ALA A CA 1
ATOM 654 C C . ALA A 1 96 ? -43.860 -16.444 141.220 1.00 49.60 84 ALA A C 1
ATOM 655 O O . ALA A 1 96 ? -43.947 -15.706 140.236 1.00 52.11 84 ALA A O 1
ATOM 657 N N . MET A 1 97 ? -44.526 -16.234 142.351 1.00 36.00 85 MET A N 1
ATOM 658 C CA . MET A 1 97 ? -45.312 -15.042 142.562 1.00 44.52 85 MET A CA 1
ATOM 659 C C . MET A 1 97 ? -44.702 -14.274 143.720 1.00 46.28 85 MET A C 1
ATOM 660 O O . MET A 1 97 ? -44.396 -14.849 144.752 1.00 45.06 85 MET A O 1
ATOM 665 N N . VAL A 1 98 ? -44.494 -12.980 143.535 1.00 44.71 86 VAL A N 1
ATOM 666 C CA . VAL A 1 98 ? -43.968 -12.162 144.608 1.00 43.87 86 VAL A CA 1
ATOM 667 C C . VAL A 1 98 ? -45.083 -11.887 145.617 1.00 46.01 86 VAL A C 1
ATOM 668 O O . VAL A 1 98 ? -46.149 -11.390 145.247 1.00 44.55 86 VAL A O 1
ATOM 672 N N . LEU A 1 99 ? -44.837 -12.243 146.878 1.00 37.92 87 LEU A N 1
ATOM 673 C CA . LEU A 1 99 ? -45.782 -12.001 147.965 1.00 34.89 87 LEU A CA 1
ATOM 674 C C . LEU A 1 99 ? -45.592 -10.619 148.529 1.00 44.78 87 LEU A C 1
ATOM 675 O O . LEU A 1 99 ? -46.559 -9.916 148.850 1.00 41.87 87 LEU A O 1
ATOM 680 N N . GLU A 1 100 ? -44.323 -10.242 148.632 1.00 39.91 88 GLU A N 1
ATOM 681 C CA . GLU A 1 100 ? -43.915 -9.063 149.368 1.00 44.22 88 GLU A CA 1
ATOM 682 C C . GLU A 1 100 ? -42.617 -8.496 148.780 1.00 46.49 88 GLU A C 1
ATOM 683 O O . GLU 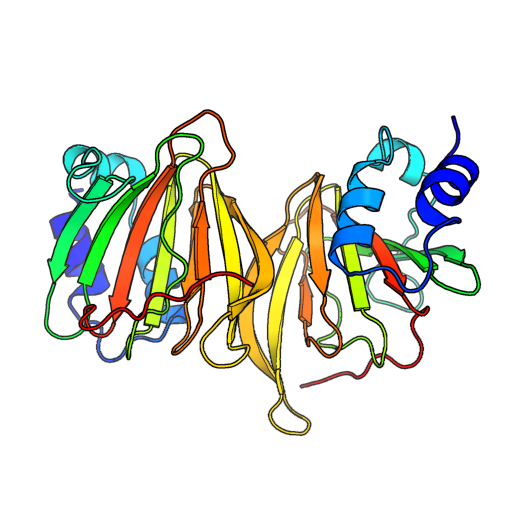A 1 100 ? -41.694 -9.244 148.440 1.00 45.38 88 GLU A O 1
ATOM 689 N N . GLY A 1 101 ? -42.558 -7.173 148.650 1.00 42.26 89 GLY A N 1
ATOM 690 C CA . GLY A 1 101 ? -41.398 -6.515 148.073 1.00 40.99 89 GLY A CA 1
ATOM 691 C C . GLY A 1 101 ? -41.274 -6.609 146.552 1.00 48.10 89 GLY A C 1
ATOM 692 O O . GLY A 1 101 ? -42.272 -6.675 145.820 1.00 43.34 89 GLY A O 1
ATOM 693 N N . LYS A 1 102 ? -40.030 -6.636 146.089 1.00 38.99 90 LYS A N 1
ATOM 694 C CA . LYS A 1 102 ? -39.711 -6.534 144.669 1.00 45.44 90 LYS A CA 1
ATOM 695 C C . LYS A 1 102 ? -38.397 -7.238 144.354 1.00 44.25 90 LYS A C 1
ATOM 696 O O . LYS A 1 102 ? -37.399 -7.001 145.027 1.00 46.04 90 LYS A O 1
ATOM 702 N N . LEU A 1 103 ? -38.383 -8.084 143.329 1.00 40.56 91 LEU A N 1
ATOM 703 C CA . LEU A 1 103 ? -37.142 -8.747 142.929 1.00 43.70 91 LEU A CA 1
ATOM 704 C C . LEU A 1 103 ? -36.752 -8.363 141.517 1.00 44.78 91 LEU A C 1
ATOM 705 O O . LEU A 1 103 ? -37.613 -8.025 140.701 1.00 48.24 91 LEU A O 1
ATOM 710 N N . LEU A 1 104 ? -35.454 -8.444 141.237 1.00 43.99 92 LEU A N 1
ATOM 711 C CA . LEU A 1 104 ? -34.936 -8.401 139.873 1.00 44.86 92 LEU A CA 1
ATOM 712 C C . LEU A 1 104 ? -34.647 -9.825 139.379 1.00 46.65 92 LEU A C 1
ATOM 713 O O . LEU A 1 104 ? -33.895 -10.576 140.007 1.00 48.97 92 LEU A O 1
ATOM 718 N N . ASN A 1 105 ? -35.256 -10.200 138.264 1.00 38.98 93 ASN A N 1
ATOM 719 C CA . ASN A 1 105 ? -34.964 -11.483 137.632 1.00 36.80 93 ASN A CA 1
ATOM 720 C C . ASN A 1 105 ? -34.005 -11.308 136.463 1.00 50.51 93 ASN A C 1
ATOM 721 O O . ASN A 1 105 ? -34.315 -10.593 135.508 1.00 44.17 93 ASN A O 1
ATOM 726 N N . SER A 1 106 ? -32.851 -11.958 136.523 1.00 39.94 94 SER A N 1
ATOM 727 C CA . SER A 1 106 ? -31.895 -11.832 135.428 1.00 46.87 94 SER A CA 1
ATOM 728 C C . SER A 1 106 ? -31.803 -13.117 134.602 1.00 52.70 94 SER A C 1
ATOM 729 O O . SER A 1 106 ? -31.720 -14.211 135.159 1.00 54.03 94 SER A O 1
ATOM 732 N N . ILE A 1 107 ? -31.822 -12.985 133.275 1.00 52.32 95 ILE A N 1
ATOM 733 C CA . ILE A 1 107 ? -31.780 -14.162 132.405 1.00 50.17 95 ILE A CA 1
ATOM 734 C C . ILE A 1 107 ? -30.410 -14.361 131.768 1.00 53.95 95 ILE A C 1
ATOM 735 O O . ILE A 1 107 ? -29.716 -13.394 131.437 1.00 53.97 95 ILE A O 1
ATOM 740 N N . TYR A 1 108 ? -30.024 -15.619 131.580 1.00 53.20 96 TYR A N 1
ATOM 741 C CA . TYR A 1 108 ? -28.727 -15.912 130.991 1.00 56.16 96 TYR A CA 1
ATOM 742 C C . TYR A 1 108 ? -28.828 -16.891 129.834 1.00 67.28 96 TYR A C 1
ATOM 743 O O . TYR A 1 108 ? -29.741 -17.717 129.790 1.00 71.53 96 TYR A O 1
ATOM 752 N N . ARG A 1 109 ? -27.876 -16.777 128.906 1.00 61.48 97 ARG A N 1
ATOM 753 C CA . ARG A 1 109 ? -27.641 -17.766 127.861 1.00 74.43 97 ARG A CA 1
ATOM 754 C C . ARG A 1 109 ? -26.320 -18.475 128.133 1.00 79.33 97 ARG A C 1
ATOM 755 O O . ARG A 1 109 ? -25.374 -17.853 128.601 1.00 76.88 97 ARG A O 1
ATOM 757 N N . SER A 1 110 ? -26.252 -19.771 127.838 1.00 84.26 98 SER A N 1
ATOM 758 C CA . SER A 1 110 ? -25.025 -20.531 128.055 1.00 85.82 98 SER A CA 1
ATOM 759 C C . SER A 1 110 ? -23.960 -20.157 127.030 1.00 97.83 98 SER A C 1
ATOM 760 O O . SER A 1 110 ? -24.149 -20.341 125.828 1.00 101.78 98 SER A O 1
ATOM 762 N N . THR A 1 111 ? -22.850 -19.610 127.515 1.00 101.56 99 THR A N 1
ATOM 763 C CA . THR A 1 111 ? -21.715 -19.286 126.662 1.00 104.14 99 THR A CA 1
ATOM 764 C C . THR A 1 111 ? -20.675 -20.391 126.768 1.00 116.15 99 THR A C 1
ATOM 765 O O . THR A 1 111 ? -19.484 -20.122 126.907 1.00 130.90 99 THR A O 1
ATOM 767 N N . GLY A 1 112 ? -21.138 -21.635 126.698 1.00 111.14 100 GLY A N 1
ATOM 768 C CA . GLY A 1 112 ? -20.283 -22.793 126.883 1.00 112.75 100 GLY A CA 1
ATOM 769 C C . GLY A 1 112 ? -20.384 -23.307 128.306 1.00 110.22 100 GLY A C 1
ATOM 770 O O . GLY A 1 112 ? -21.483 -23.486 128.834 1.00 110.00 100 GLY A O 1
ATOM 771 N N . GLU A 1 113 ? -19.236 -23.530 128.938 1.00 112.50 101 GLU A N 1
ATOM 772 C CA . GLU A 1 113 ? -19.199 -23.951 130.333 1.00 110.11 101 GLU A CA 1
ATOM 773 C C . GLU A 1 113 ? -19.784 -22.872 131.246 1.00 115.11 101 GLU A C 1
ATOM 774 O O . GLU A 1 113 ? -20.163 -23.146 132.386 1.00 115.08 101 GLU A O 1
ATOM 776 N N . HIS A 1 114 ? -19.863 -21.648 130.731 1.00 119.89 102 HIS A N 1
ATOM 777 C CA . HIS A 1 114 ? -20.313 -20.500 131.512 1.00 117.69 102 HIS A CA 1
ATOM 778 C C . HIS A 1 114 ? -21.684 -19.980 131.065 1.00 108.90 102 HIS A C 1
ATOM 779 O O . HIS A 1 114 ? -22.411 -20.653 130.328 1.00 113.58 102 HIS A O 1
ATOM 786 N N . ALA A 1 115 ? -22.025 -18.776 131.522 1.00 91.63 103 ALA A N 1
ATOM 787 C CA . ALA A 1 115 ? -23.278 -18.123 131.145 1.00 78.79 103 ALA A CA 1
ATOM 788 C C . ALA A 1 115 ? -23.146 -16.602 131.152 1.00 82.72 103 ALA A C 1
ATOM 789 O O . ALA A 1 115 ? -22.575 -16.026 132.074 1.00 80.47 103 ALA A O 1
ATOM 791 N N . GLU A 1 116 ? -23.677 -15.957 130.115 1.00 90.74 104 GLU A N 1
ATOM 792 C CA . GLU A 1 116 ? -23.640 -14.498 129.996 1.00 83.71 104 GLU A CA 1
ATOM 793 C C . GLU A 1 116 ? -25.026 -13.907 130.238 1.00 75.73 104 GLU A C 1
ATOM 794 O O . GLU A 1 116 ? -26.039 -14.518 129.879 1.00 73.23 104 GLU A O 1
ATOM 796 N N . LEU A 1 117 ? -25.070 -12.725 130.849 1.00 70.24 105 LEU A N 1
ATOM 797 C CA . LEU A 1 117 ? -26.340 -12.053 131.125 1.00 67.99 105 LEU A CA 1
ATOM 798 C C . LEU A 1 117 ? -27.031 -11.674 129.820 1.00 67.83 105 LEU A C 1
ATOM 799 O O . LEU A 1 117 ? -26.414 -11.068 128.954 1.00 69.21 105 LEU A O 1
ATOM 804 N N . SER A 1 118 ? -28.307 -12.031 129.687 1.00 72.62 106 SER A N 1
ATOM 805 C CA . SER A 1 118 ? -29.030 -11.825 128.434 1.00 80.08 106 SER A CA 1
ATOM 806 C C . SER A 1 118 ? -30.214 -10.875 128.600 1.00 81.95 106 SER A C 1
ATOM 807 O O . SER A 1 118 ? -30.539 -10.106 127.696 1.00 83.01 106 SER A O 1
ATOM 810 N N . ASN A 1 119 ? -30.855 -10.930 129.762 1.00 72.27 107 ASN A N 1
ATOM 811 C CA . ASN A 1 119 ? -32.024 -10.102 130.020 1.00 66.43 107 ASN A CA 1
ATOM 812 C C . ASN A 1 119 ? -32.201 -9.877 131.516 1.00 58.02 107 ASN A C 1
ATOM 813 O O . ASN A 1 119 ? -31.662 -10.631 132.329 1.00 59.22 107 ASN A O 1
ATOM 818 N N . SER A 1 120 ? -32.952 -8.840 131.875 1.00 53.12 108 SER A N 1
ATOM 819 C CA . SER A 1 120 ? -33.287 -8.590 133.271 1.00 50.36 108 SER A CA 1
ATOM 820 C C . SER A 1 120 ? -34.536 -7.733 133.385 1.00 56.01 108 SER A C 1
ATOM 821 O O . SER A 1 120 ? -34.761 -6.838 132.563 1.00 56.32 108 SER A O 1
ATOM 824 N N . TYR A 1 121 ? -35.343 -8.010 134.409 1.00 51.01 109 TYR A N 1
ATOM 825 C CA . TYR A 1 121 ? -36.564 -7.248 134.660 1.00 42.82 109 TYR A CA 1
ATOM 826 C C . TYR A 1 121 ? -37.033 -7.408 136.104 1.00 49.07 109 TYR A C 1
ATOM 827 O O . TYR A 1 121 ? -36.627 -8.330 136.807 1.00 46.39 109 TYR A O 1
ATOM 836 N N . PHE A 1 122 ? -37.905 -6.505 136.533 1.00 42.97 110 PHE A N 1
ATOM 837 C CA . PHE A 1 122 ? -38.456 -6.561 137.871 1.00 41.06 110 PHE A CA 1
ATOM 838 C C . PHE A 1 122 ? -39.761 -7.326 137.891 1.00 45.00 110 PHE A C 1
ATOM 839 O O . PHE A 1 122 ? -40.514 -7.332 136.914 1.00 44.40 110 PHE A O 1
ATOM 847 N N . VAL A 1 123 ? -40.000 -7.991 139.013 1.00 47.33 111 VAL A N 1
ATOM 848 C CA . VAL A 1 123 ? -41.294 -8.560 139.322 1.00 44.44 111 VAL A CA 1
ATOM 849 C C . VAL A 1 123 ? -41.757 -7.977 140.641 1.00 46.65 111 VAL A C 1
ATOM 850 O O . VAL A 1 123 ? -41.055 -8.067 141.653 1.00 48.64 111 VAL A O 1
ATOM 854 N N . HIS A 1 124 ? -42.941 -7.382 140.623 1.00 39.45 112 HIS A N 1
ATOM 855 C CA . HIS A 1 124 ? -43.434 -6.653 141.776 1.00 46.29 112 HIS A CA 1
ATOM 856 C C . HIS A 1 124 ? -44.446 -7.515 142.490 1.00 45.38 112 HIS A C 1
ATOM 857 O O . HIS A 1 124 ? -44.769 -8.602 142.005 1.00 42.50 112 HIS A O 1
ATOM 864 N N . GLU A 1 125 ? -44.925 -7.054 143.643 1.00 44.41 113 GLU A N 1
ATOM 865 C CA . GLU A 1 125 ? -45.910 -7.817 144.403 1.00 47.10 113 GLU A CA 1
ATOM 866 C C . GLU A 1 125 ? -47.107 -8.195 143.547 1.00 48.24 113 GLU A C 1
ATOM 867 O O . GLU A 1 125 ? -47.644 -7.358 142.821 1.00 48.70 113 GLU A O 1
ATOM 873 N N . GLY A 1 126 ? -47.515 -9.459 143.635 1.00 41.48 114 GLY A N 1
ATOM 874 C CA . GLY A 1 126 ? -48.691 -9.939 142.929 1.00 39.80 114 GLY A CA 1
ATOM 875 C C . GLY A 1 126 ? -48.407 -10.391 141.509 1.00 47.54 114 GLY A C 1
ATOM 876 O O . GLY A 1 126 ? -49.242 -11.034 140.870 1.00 55.73 114 GLY A O 1
ATOM 877 N N . GLU A 1 127 ? -47.224 -10.042 141.015 1.00 43.97 115 GLU A N 1
ATOM 878 C CA . GLU A 1 127 ? -46.799 -10.402 139.667 1.00 48.96 115 GLU A CA 1
ATOM 879 C C . GLU A 1 127 ? -46.070 -11.738 139.673 1.00 51.15 115 GLU A C 1
ATOM 880 O O . GLU A 1 127 ? -45.563 -12.174 140.708 1.00 45.45 115 GLU A O 1
ATOM 886 N N . CYS A 1 128 ? -46.024 -12.389 138.515 1.00 51.68 116 CYS A N 1
ATOM 887 C CA . CYS A 1 128 ? -45.396 -13.697 138.421 1.00 44.33 116 CYS A CA 1
ATOM 888 C C . CYS A 1 128 ? -44.143 -13.698 137.566 1.00 44.71 116 CYS A C 1
ATOM 889 O O . CYS A 1 128 ? -44.073 -12.983 136.582 1.00 55.30 116 CYS A O 1
ATOM 892 N N . LEU A 1 129 ? -43.151 -14.499 137.940 1.00 41.87 117 LEU A N 1
ATOM 893 C CA . LEU A 1 129 ? -42.068 -14.790 137.012 1.00 42.73 117 LEU A CA 1
ATOM 894 C C . LEU A 1 129 ? -42.114 -16.258 136.596 1.00 48.01 117 LEU A C 1
ATOM 895 O O . LEU A 1 129 ? -42.432 -17.151 137.391 1.00 47.98 117 LEU A O 1
ATOM 900 N N . ILE A 1 130 ? -41.762 -16.475 135.338 1.00 43.66 118 ILE A N 1
ATOM 901 C CA . ILE A 1 130 ? -41.873 -17.752 134.659 1.00 50.50 118 ILE A CA 1
ATOM 902 C C . ILE A 1 130 ? -40.492 -18.332 134.396 1.00 50.24 118 ILE A C 1
ATOM 903 O O . ILE A 1 130 ? -39.561 -17.596 134.056 1.00 46.70 118 ILE A O 1
ATOM 908 N N . SER A 1 131 ? -40.347 -19.642 134.555 1.00 47.95 119 SER A N 1
ATOM 909 C CA . SER A 1 131 ? -39.089 -20.287 134.217 1.00 39.71 119 SER A CA 1
ATOM 910 C C . SER A 1 131 ? -39.328 -21.498 133.359 1.00 48.53 119 SER A C 1
ATOM 911 O O . SER A 1 131 ? -39.561 -22.594 133.867 1.00 49.75 119 SER A O 1
ATOM 914 N N . THR A 1 132 ? -39.238 -21.303 132.049 1.00 59.46 120 THR A N 1
ATOM 915 C CA . THR A 1 132 ? -39.387 -22.399 131.103 1.00 60.29 120 THR A CA 1
ATOM 916 C C . THR A 1 132 ? -38.198 -23.345 131.203 1.00 62.53 120 THR A C 1
ATOM 917 O O . THR A 1 132 ? -37.216 -23.043 131.880 1.00 61.27 120 THR A O 1
ATOM 921 N N . LYS A 1 133 ? -38.291 -24.493 130.540 1.00 57.59 121 LYS A N 1
ATOM 922 C CA . LYS A 1 133 ? -37.308 -25.543 130.748 1.00 62.86 121 LYS A CA 1
ATOM 923 C C . LYS A 1 133 ? -35.952 -25.091 130.222 1.00 68.76 121 LYS A C 1
ATOM 924 O O . LYS A 1 133 ? -35.870 -24.476 129.168 1.00 68.48 121 LYS A O 1
ATOM 926 N N . GLY A 1 134 ? -34.889 -25.361 130.970 1.00 66.73 122 GLY A N 1
ATOM 927 C CA . GLY A 1 134 ? -33.552 -25.027 130.511 1.00 64.09 122 GLY A CA 1
ATOM 928 C C . GLY A 1 134 ? -33.171 -23.570 130.689 1.00 63.53 122 GLY A C 1
ATOM 929 O O . GLY A 1 134 ? -32.009 -23.214 130.548 1.00 70.57 122 GLY A O 1
ATOM 930 N N . LEU A 1 135 ? -34.158 -22.735 130.997 1.00 49.95 123 LEU A N 1
ATOM 931 C CA . LEU A 1 135 ? -33.945 -21.329 131.332 1.00 48.23 123 LEU A CA 1
ATOM 932 C C . LEU A 1 135 ? -32.944 -21.146 132.475 1.00 58.25 123 LEU A C 1
ATOM 933 O O . LEU A 1 135 ? -33.081 -21.739 133.542 1.00 60.54 123 LEU A O 1
ATOM 938 N N . ILE A 1 136 ? -31.946 -20.311 132.237 1.00 54.43 124 ILE A N 1
ATOM 939 C CA . ILE A 1 136 ? -30.930 -19.991 133.225 1.00 52.68 124 ILE A CA 1
ATOM 940 C C . ILE A 1 136 ? -31.207 -18.605 133.788 1.00 52.84 124 ILE A C 1
ATOM 941 O O . ILE A 1 136 ? -31.374 -17.645 133.036 1.00 53.54 124 ILE A O 1
ATOM 946 N N . HIS A 1 137 ? -31.244 -18.488 135.105 1.00 46.67 125 HIS A N 1
ATOM 947 C CA . HIS A 1 137 ? -31.582 -17.213 135.714 1.00 52.25 125 HIS A CA 1
ATOM 948 C C . HIS A 1 137 ? -31.013 -17.042 137.119 1.00 54.15 125 HIS A C 1
ATOM 949 O O . HIS A 1 137 ? -30.457 -17.974 137.711 1.00 52.64 125 HIS A O 1
ATOM 956 N N . LYS A 1 138 ? -31.176 -15.829 137.633 1.00 40.57 126 LYS A N 1
ATOM 957 C CA . LYS A 1 138 ? -30.773 -15.468 138.979 1.00 40.28 126 LYS A CA 1
ATOM 958 C C . LYS A 1 138 ? -31.772 -14.463 139.506 1.00 50.78 126 LYS A C 1
ATOM 959 O O . LYS A 1 138 ? -32.062 -13.463 138.838 1.00 53.64 126 LYS A O 1
ATOM 965 N N . MET A 1 139 ? -32.321 -14.736 140.682 1.00 46.81 127 MET A N 1
ATOM 966 C CA . MET A 1 139 ? -33.164 -13.763 141.352 1.00 44.45 127 MET A CA 1
ATOM 967 C C . MET A 1 139 ? -32.322 -12.989 142.336 1.00 50.76 127 MET A C 1
ATOM 968 O O . MET A 1 139 ? -31.506 -13.574 143.049 1.00 46.15 127 MET A O 1
ATOM 973 N N . SER A 1 140 ? -32.509 -11.678 142.371 1.00 43.30 128 SER A N 1
ATOM 974 C CA . SER A 1 140 ? -31.835 -10.863 143.365 1.00 47.42 128 SER A CA 1
ATOM 975 C C . SER A 1 140 ? -32.766 -9.798 143.924 1.00 50.66 128 SER A C 1
ATOM 976 O O . SER A 1 140 ? -33.859 -9.544 143.400 1.00 49.18 128 SER A O 1
ATOM 979 N N . ASN A 1 141 ? -32.314 -9.190 145.010 1.00 43.90 129 ASN A N 1
ATOM 980 C CA . ASN A 1 141 ? -33.080 -8.186 145.724 1.00 42.82 129 ASN A CA 1
ATOM 981 C C . ASN A 1 141 ? -32.223 -6.955 145.861 1.00 44.10 129 ASN A C 1
ATOM 982 O O . ASN A 1 141 ? -31.449 -6.828 146.810 1.00 46.19 129 ASN A O 1
ATOM 987 N N . PRO A 1 142 ? -32.352 -6.040 144.901 1.00 49.02 130 PRO A N 1
ATOM 988 C CA . PRO A 1 142 ? -31.619 -4.770 144.887 1.00 47.27 130 PRO A CA 1
ATOM 989 C C . PRO A 1 142 ? -32.193 -3.727 145.859 1.00 51.72 130 PRO A C 1
ATOM 990 O O . PRO A 1 142 ? -31.584 -2.677 146.028 1.00 67.04 130 PRO A O 1
ATOM 994 N N . THR A 1 143 ? -33.342 -4.023 146.471 1.00 54.55 131 THR A N 1
ATOM 995 C CA . THR A 1 143 ? -34.051 -3.086 147.341 1.00 59.20 131 THR A CA 1
ATOM 996 C C . THR A 1 143 ? -33.564 -3.136 148.784 1.00 60.19 131 THR A C 1
ATOM 997 O O . THR A 1 143 ? -32.742 -3.968 149.151 1.00 61.00 131 THR A O 1
ATOM 1001 N N . SER A 1 144 ? -34.102 -2.236 149.600 1.00 58.96 132 SER A N 1
ATOM 1002 C CA . SER A 1 144 ? -33.702 -2.112 150.989 1.00 57.06 132 SER A CA 1
ATOM 1003 C C . SER A 1 144 ? -34.596 -2.951 151.919 1.00 64.09 132 SER A C 1
ATOM 1004 O O . SER A 1 144 ? -34.373 -2.992 153.124 1.00 58.91 132 SER A O 1
ATOM 1007 N N . GLU A 1 145 ? -35.585 -3.636 151.351 1.00 56.64 133 GLU A N 1
ATOM 1008 C CA . GLU A 1 145 ? -36.479 -4.489 152.133 1.00 57.76 133 GLU A CA 1
ATOM 1009 C C . GLU A 1 145 ? -36.374 -5.935 151.672 1.00 61.46 133 GLU A C 1
ATOM 1010 O O . GLU A 1 145 ? -35.849 -6.216 150.595 1.00 63.89 133 GLU A O 1
ATOM 1016 N N . ARG A 1 146 ? -36.879 -6.861 152.472 1.00 53.08 134 ARG A N 1
ATOM 1017 C CA . ARG A 1 146 ? -36.824 -8.256 152.070 1.00 49.42 134 ARG A CA 1
ATOM 1018 C C . ARG A 1 146 ? -37.768 -8.461 150.913 1.00 51.34 134 ARG A C 1
ATOM 1019 O O . ARG A 1 146 ? -38.614 -7.611 150.640 1.00 51.02 134 ARG A O 1
ATOM 1027 N N . MET A 1 147 ? -37.603 -9.581 150.220 1.00 46.61 135 MET A N 1
ATOM 1028 C CA . MET A 1 147 ? -38.528 -9.970 149.177 1.00 44.56 135 MET A CA 1
ATOM 1029 C C . MET A 1 147 ? -38.960 -11.403 149.471 1.00 51.99 135 MET A C 1
ATOM 1030 O O . MET A 1 147 ? -38.134 -12.310 149.602 1.00 45.07 135 MET A O 1
ATOM 1035 N N . VAL A 1 148 ? -40.266 -11.591 149.587 1.00 46.28 136 VAL A N 1
ATOM 1036 C CA . VAL A 1 148 ? -40.797 -12.916 149.760 1.00 46.75 136 VAL A CA 1
ATOM 1037 C C . VAL A 1 148 ? -41.592 -13.342 148.540 1.00 45.46 136 VAL A C 1
ATOM 1038 O O . VAL A 1 148 ? -42.439 -12.593 148.043 1.00 47.37 136 VAL A O 1
ATOM 1042 N N . SER A 1 149 ? -41.315 -14.558 148.078 1.00 35.83 137 SER A N 1
ATOM 1043 C CA . SER A 1 149 ? -41.990 -15.123 146.932 1.00 32.51 137 SER A CA 1
ATOM 1044 C C . SER A 1 149 ? -42.447 -16.542 147.186 1.00 45.12 137 SER A C 1
ATOM 1045 O O . SER A 1 149 ? -41.850 -17.287 147.976 1.00 47.74 137 SER A O 1
ATOM 1048 N N . LEU A 1 150 ? -43.512 -16.903 146.485 1.00 39.57 138 LEU A N 1
ATOM 1049 C CA . LEU A 1 150 ? -44.034 -18.253 146.481 1.00 41.31 138 LEU A CA 1
ATOM 1050 C C . LEU A 1 150 ? -43.691 -18.941 145.160 1.00 40.39 138 LEU A C 1
ATOM 1051 O O . LEU A 1 150 ? -44.160 -18.532 144.088 1.00 41.73 138 LEU A O 1
ATOM 1056 N N . HIS A 1 151 ? -42.852 -19.967 145.238 1.00 40.64 139 HIS A N 1
ATOM 1057 C CA . HIS A 1 151 ? -42.399 -20.693 144.056 1.00 36.54 139 HIS A CA 1
ATOM 1058 C C . HIS A 1 151 ? -43.075 -22.046 143.892 1.00 47.28 139 HIS A C 1
ATOM 1059 O O . HIS A 1 151 ? -43.347 -22.742 144.872 1.00 54.17 139 HIS A O 1
ATOM 1066 N N . VAL A 1 152 ? -43.329 -22.402 142.636 1.00 41.58 140 VAL A N 1
ATOM 1067 C CA . VAL A 1 152 ? -43.794 -23.724 142.254 1.00 42.47 140 VAL A CA 1
ATOM 1068 C C . VAL A 1 152 ? -42.890 -24.293 141.157 1.00 45.00 140 VAL A C 1
ATOM 1069 O O . VAL A 1 152 ? -42.628 -23.629 140.170 1.00 46.89 140 VAL A O 1
ATOM 1073 N N . TYR A 1 153 ? -42.425 -25.522 141.326 1.00 43.28 141 TYR A N 1
ATOM 1074 C CA . TYR A 1 153 ? -41.704 -26.206 140.267 1.00 38.21 141 TYR A CA 1
ATOM 1075 C C . TYR A 1 153 ? -42.416 -27.483 139.902 1.00 36.84 141 TYR A C 1
ATOM 1076 O O . TYR A 1 153 ? -42.986 -28.130 140.757 1.00 47.91 141 TYR A O 1
ATOM 1085 N N . SER A 1 154 ? -42.369 -27.836 138.621 1.00 42.21 142 SER A N 1
ATOM 1086 C CA . SER A 1 154 ? -42.923 -29.083 138.118 1.00 41.41 142 SER A CA 1
ATOM 1087 C C . SER A 1 154 ? -42.059 -29.645 136.990 1.00 45.73 142 SER A C 1
ATOM 1088 O O . SER A 1 154 ? -41.750 -28.921 136.040 1.00 48.80 142 SER A O 1
ATOM 1091 N N . PRO A 1 155 ? -41.600 -30.912 137.117 1.00 45.65 143 PRO A N 1
ATOM 1092 C CA . PRO A 1 155 ? -41.643 -31.802 138.289 1.00 44.81 143 PRO A CA 1
ATOM 1093 C C . PRO A 1 155 ? -40.893 -31.182 139.464 1.00 48.46 143 PRO A C 1
ATOM 1094 O O . PRO A 1 155 ? -40.268 -30.133 139.274 1.00 42.95 143 PRO A O 1
ATOM 1098 N N . PRO A 1 156 ? -40.972 -31.790 140.657 1.00 45.53 144 PRO A N 1
ATOM 1099 C CA . PRO A 1 156 ? -40.239 -31.186 141.781 1.00 44.22 144 PRO A CA 1
ATOM 1100 C C . PRO A 1 156 ? -38.752 -31.119 141.471 1.00 51.71 144 PRO A C 1
ATOM 1101 O O . PRO A 1 156 ? -38.243 -31.986 140.762 1.00 52.90 144 PRO A O 1
ATOM 1105 N N . LEU A 1 157 ? -38.084 -30.076 141.952 1.00 54.88 145 LEU A N 1
ATOM 1106 C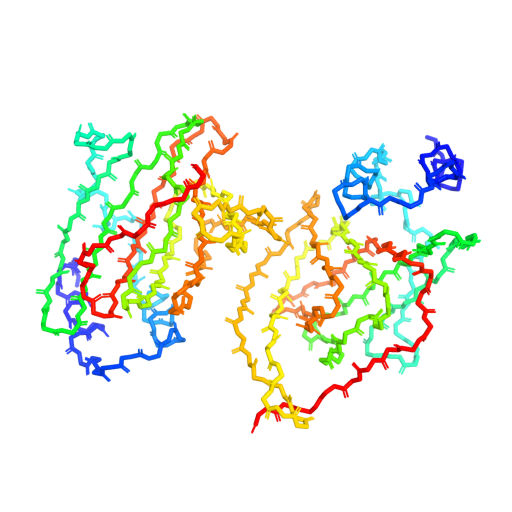 CA . LEU A 1 157 ? -36.670 -29.889 141.666 1.00 58.37 145 LEU A CA 1
ATOM 1107 C C . LEU A 1 157 ? -35.861 -31.113 142.038 1.00 60.78 145 LEU A C 1
ATOM 1108 O O . LEU A 1 157 ? -36.021 -31.677 143.118 1.00 73.52 145 LEU A O 1
ATOM 1113 N N . GLU A 1 158 ? -35.012 -31.547 141.123 1.00 64.01 146 GLU A N 1
ATOM 1114 C CA . GLU A 1 158 ? -34.043 -32.580 141.445 1.00 72.56 146 GLU A CA 1
ATOM 1115 C C . GLU A 1 158 ? -32.663 -31.949 141.347 1.00 91.02 146 GLU A C 1
ATOM 1116 O O . GLU A 1 158 ? -32.153 -31.389 142.319 1.00 91.39 146 GLU A O 1
ATOM 1118 N N . ASP A 1 159 ? -32.087 -31.999 140.154 1.00 108.81 147 ASP A N 1
ATOM 1119 C CA . ASP A 1 159 ? -30.737 -31.511 139.931 1.00 118.20 147 ASP A CA 1
ATOM 1120 C C . ASP A 1 159 ? -30.718 -30.084 139.378 1.00 112.35 147 ASP A C 1
ATOM 1121 O O . ASP A 1 159 ? -31.026 -29.865 138.209 1.00 118.35 147 ASP A O 1
ATOM 1126 N N . MET A 1 160 ? -30.365 -29.118 140.225 1.00 100.55 148 MET A N 1
ATOM 1127 C CA . MET A 1 160 ? -30.118 -27.747 139.771 1.00 84.95 148 MET A CA 1
ATOM 1128 C C . MET A 1 160 ? -28.685 -27.595 139.253 1.00 87.75 148 MET A C 1
ATOM 1129 O O . MET A 1 160 ? -27.727 -27.960 139.937 1.00 96.18 148 MET A O 1
ATOM 1134 N N . THR A 1 161 ? -28.540 -27.064 138.044 1.00 78.29 149 THR A N 1
ATOM 1135 C CA . THR A 1 161 ? -27.220 -26.751 137.510 1.00 75.99 149 THR A CA 1
ATOM 1136 C C . THR A 1 161 ? -26.849 -25.299 137.806 1.00 77.90 149 THR A C 1
ATOM 1137 O O . THR A 1 161 ? -27.582 -24.383 137.442 1.00 72.84 149 THR A O 1
ATOM 1141 N N . VAL A 1 162 ? -25.711 -25.093 138.462 1.00 79.58 150 VAL A N 1
ATOM 1142 C CA . VAL A 1 162 ? -25.230 -23.744 138.758 1.00 73.04 150 VAL A CA 1
ATOM 1143 C C . VAL A 1 162 ? -24.099 -23.337 137.803 1.00 71.67 150 VAL A C 1
ATOM 1144 O O . VAL A 1 162 ? -23.177 -24.112 137.543 1.00 72.56 150 VAL A O 1
ATOM 1148 N N . PHE A 1 163 ? -24.187 -22.117 137.280 1.00 69.97 151 PHE A N 1
ATOM 1149 C CA . PHE A 1 163 ? -23.234 -21.615 136.295 1.00 69.99 151 PHE A CA 1
ATOM 1150 C C . PHE A 1 163 ? -22.317 -20.553 136.893 1.00 71.90 151 PHE A C 1
ATOM 1151 O O . PHE A 1 163 ? -22.676 -19.910 137.875 1.00 71.46 151 PHE A O 1
ATOM 1159 N N . GLU A 1 164 ? -21.136 -20.377 136.303 1.00 80.15 152 GLU A N 1
ATOM 1160 C CA . GLU A 1 164 ? -20.207 -19.323 136.712 1.00 88.96 152 GLU A CA 1
ATOM 1161 C C . GLU A 1 164 ? -20.303 -18.148 135.738 1.00 100.69 152 GLU A C 1
ATOM 1162 O O . GLU A 1 164 ? -20.388 -18.349 134.527 1.00 108.31 152 GLU A O 1
ATOM 1164 N N . GLU A 1 165 ? -20.283 -16.927 136.266 1.00 104.73 153 GLU A N 1
ATOM 1165 C CA . GLU A 1 165 ? -20.492 -15.729 135.449 1.00 114.60 153 GLU A CA 1
ATOM 1166 C C . GLU A 1 165 ? -19.402 -15.515 134.387 1.00 126.12 153 GLU A C 1
ATOM 1167 O O . GLU A 1 165 ? -18.382 -16.207 134.377 1.00 131.44 153 GLU A O 1
ATOM 1173 N N . GLN A 1 166 ? -19.634 -14.552 133.497 1.00 127.05 154 GLN A N 1
ATOM 1174 C CA . GLN A 1 166 ? -18.741 -14.302 132.363 1.00 129.81 154 GLN A CA 1
ATOM 1175 C C . GLN A 1 166 ? -17.383 -13.742 132.791 1.00 129.79 154 GLN A C 1
ATOM 1176 O O . GLN A 1 166 ? -16.377 -13.917 132.095 1.00 127.64 154 GLN A O 1
ATOM 1178 N N . MET B 1 13 ? -30.562 21.447 130.096 1.00 108.26 1 MET B N 1
ATOM 1179 C CA . MET B 1 13 ? -31.862 21.908 130.576 1.00 110.24 1 MET B CA 1
ATOM 1180 C C . MET B 1 13 ? -32.911 21.812 129.471 1.00 116.89 1 MET B C 1
ATOM 1181 O O . MET B 1 13 ? -33.883 22.567 129.466 1.00 122.29 1 MET B O 1
ATOM 1183 N N . GLU B 1 14 ? -32.705 20.880 128.541 1.00 115.40 2 GLU B N 1
ATOM 1184 C CA . GLU B 1 14 ? -33.600 20.701 127.394 1.00 114.38 2 GLU B CA 1
ATOM 1185 C C . GLU B 1 14 ? -33.358 19.328 126.731 1.00 100.52 2 GLU B C 1
ATOM 1186 O O . GLU B 1 14 ? -32.217 18.873 126.640 1.00 105.47 2 GLU B O 1
ATOM 1192 N N . LEU B 1 15 ? -34.426 18.678 126.264 1.00 74.34 3 LEU B N 1
ATOM 1193 C CA . LEU B 1 15 ? -34.376 17.247 125.940 1.00 60.91 3 LEU B CA 1
ATOM 1194 C C . LEU B 1 15 ? -33.483 16.868 124.750 1.00 65.49 3 LEU B C 1
ATOM 1195 O O . LEU B 1 15 ? -32.824 15.824 124.786 1.00 59.73 3 LEU B O 1
ATOM 1200 N N . TYR B 1 16 ? -33.479 17.688 123.698 1.00 61.67 4 TYR B N 1
ATOM 1201 C CA . TYR B 1 16 ? -32.572 17.478 122.571 1.00 58.79 4 TYR B CA 1
ATOM 1202 C C . TYR B 1 16 ? -31.129 17.482 123.029 1.00 59.12 4 TYR B C 1
ATOM 1203 O O . TYR B 1 16 ? -30.374 16.547 122.750 1.00 60.83 4 TYR B O 1
ATOM 1212 N N . GLU B 1 17 ? -30.758 18.567 123.707 1.00 59.68 5 GLU B N 1
ATOM 1213 C CA . GLU B 1 17 ? -29.404 18.774 124.194 1.00 69.32 5 GLU B CA 1
ATOM 1214 C C . GLU B 1 17 ? -28.992 17.636 125.104 1.00 65.40 5 GLU B C 1
ATOM 1215 O O . GLU B 1 17 ? -27.927 17.048 124.914 1.00 64.92 5 GLU B O 1
ATOM 1221 N N . CYS B 1 18 ? -29.847 17.334 126.085 1.00 59.43 6 CYS B N 1
ATOM 1222 C CA . CYS B 1 18 ? -29.583 16.268 127.048 1.00 56.84 6 CYS B CA 1
ATOM 1223 C C . CYS B 1 18 ? -29.367 14.972 126.307 1.00 54.80 6 CYS B C 1
ATOM 1224 O O . CYS B 1 18 ? -28.414 14.243 126.572 1.00 58.20 6 CYS B O 1
ATOM 1227 N N . ILE B 1 19 ? -30.251 14.691 125.363 1.00 51.16 7 ILE B N 1
ATOM 1228 C CA . ILE B 1 19 ? -30.140 13.461 124.616 1.00 50.73 7 ILE B CA 1
ATOM 1229 C C . ILE B 1 19 ? -28.857 13.466 123.788 1.00 56.37 7 ILE B C 1
ATOM 1230 O O . ILE B 1 19 ? -28.107 12.487 123.796 1.00 57.63 7 ILE B O 1
ATOM 1235 N N . GLN B 1 20 ? -28.579 14.581 123.116 1.00 54.36 8 GLN B N 1
ATOM 1236 C CA . GLN B 1 20 ? -27.303 14.739 122.417 1.00 59.90 8 GLN B CA 1
ATOM 1237 C C . GLN B 1 20 ? -26.104 14.475 123.336 1.00 58.61 8 GLN B C 1
ATOM 1238 O O . GLN B 1 20 ? -25.163 13.763 122.963 1.00 49.96 8 GLN B O 1
ATOM 1244 N N . ASP B 1 21 ? -26.144 15.034 124.541 1.00 58.15 9 ASP B N 1
ATOM 1245 C CA . ASP B 1 21 ? -25.012 14.919 125.454 1.00 68.12 9 ASP B CA 1
ATOM 1246 C C . ASP B 1 21 ? -24.868 13.500 125.976 1.00 67.33 9 ASP B C 1
ATOM 1247 O O . ASP B 1 21 ? -23.769 12.955 126.047 1.00 73.52 9 ASP B O 1
ATOM 1252 N N . ILE B 1 22 ? -25.990 12.900 126.341 1.00 58.38 10 ILE B N 1
ATOM 1253 C CA . ILE B 1 22 ? -25.956 11.602 126.983 1.00 52.33 10 ILE B CA 1
ATOM 1254 C C . ILE B 1 22 ? -25.630 10.508 125.974 1.00 57.48 10 ILE B C 1
ATOM 1255 O O . ILE B 1 22 ? -24.873 9.587 126.281 1.00 60.24 10 ILE B O 1
ATOM 1260 N N . PHE B 1 23 ? -26.154 10.651 124.758 1.00 57.37 11 PHE B N 1
ATOM 1261 C CA . PHE B 1 23 ? -26.133 9.577 123.767 1.00 51.48 11 PHE B CA 1
ATOM 1262 C C . PHE B 1 23 ? -25.116 9.770 122.654 1.00 59.85 11 PHE B C 1
ATOM 1263 O O . PHE B 1 23 ? -24.564 8.786 122.143 1.00 61.48 11 PHE B O 1
ATOM 1271 N N . GLY B 1 24 ? -24.870 11.026 122.282 1.00 57.93 12 GLY B N 1
ATOM 1272 C CA . GLY B 1 24 ? -24.090 11.343 121.095 1.00 52.36 12 GLY B CA 1
ATOM 1273 C C . GLY B 1 24 ? -22.720 10.699 121.031 1.00 60.05 12 GLY B C 1
ATOM 1274 O O . GLY B 1 24 ? -22.165 10.477 119.947 1.00 64.30 12 GLY B O 1
ATOM 1275 N N . GLY B 1 25 ? -22.169 10.397 122.197 1.00 61.42 13 GLY B N 1
ATOM 1276 C CA . GLY B 1 25 ? -20.832 9.839 122.271 1.00 70.12 13 GLY B CA 1
ATOM 1277 C C . GLY B 1 25 ? -20.791 8.337 122.088 1.00 60.69 13 GLY B C 1
ATOM 1278 O O . GLY B 1 25 ? -19.726 7.764 121.874 1.00 59.66 13 GLY B O 1
ATOM 1279 N N . LEU B 1 26 ? -21.952 7.699 122.169 1.00 53.80 14 LEU B N 1
ATOM 1280 C CA . LEU B 1 26 ? -22.020 6.243 122.109 1.00 56.55 14 LEU B CA 1
ATOM 1281 C C . LEU B 1 26 ? -21.668 5.764 120.725 1.00 58.02 14 LEU B C 1
ATOM 1282 O O . LEU B 1 26 ? -22.028 6.401 119.741 1.00 58.32 14 LEU B O 1
ATOM 1287 N N . LYS B 1 27 ? -20.950 4.648 120.658 1.00 66.95 15 LYS B N 1
ATOM 1288 C CA . LYS B 1 27 ? -20.550 4.051 119.390 1.00 67.83 15 LYS B CA 1
ATOM 1289 C C . LYS B 1 27 ? -20.623 2.528 119.486 1.00 73.34 15 LYS B C 1
ATOM 1290 O O . LYS B 1 27 ? -19.891 1.911 120.261 1.00 85.23 15 LYS B O 1
ATOM 1296 N N . ASN B 1 28 ? -21.498 1.938 118.677 1.00 69.80 16 ASN B N 1
ATOM 1297 C CA . ASN B 1 28 ? -21.890 0.532 118.797 1.00 76.18 16 ASN B CA 1
ATOM 1298 C C . ASN B 1 28 ? -22.205 0.131 120.243 1.00 69.45 16 ASN B C 1
ATOM 1299 O O . ASN B 1 28 ? -21.639 -0.822 120.779 1.00 70.90 16 ASN B O 1
ATOM 1304 N N . PRO B 1 29 ? -23.134 0.854 120.870 1.00 58.94 17 PRO B N 1
ATOM 1305 C CA . PRO B 1 29 ? -23.396 0.660 122.296 1.00 62.98 17 PRO B CA 1
ATOM 1306 C C . PRO B 1 29 ? -23.948 -0.729 122.610 1.00 64.85 17 PRO B C 1
ATOM 1307 O O . PRO B 1 29 ? -24.677 -1.307 121.812 1.00 60.99 17 PRO B O 1
ATOM 1311 N N . SER B 1 30 ? -23.578 -1.268 123.764 1.00 68.47 18 SER B N 1
ATOM 1312 C CA . SER B 1 30 ? -24.174 -2.504 124.234 1.00 68.52 18 SER B CA 1
ATOM 1313 C C . SER B 1 30 ? -25.581 -2.189 124.710 1.00 69.01 18 SER B C 1
ATOM 1314 O O . SER B 1 30 ? -25.935 -1.027 124.907 1.00 64.24 18 SER B O 1
ATOM 1317 N N . VAL B 1 31 ? -26.382 -3.221 124.907 1.00 72.71 19 VAL B N 1
ATOM 1318 C CA . VAL B 1 31 ? -27.745 -3.008 125.348 1.00 65.78 19 VAL B CA 1
ATOM 1319 C C . VAL B 1 31 ? -27.732 -2.437 126.772 1.00 61.43 19 VAL B C 1
ATOM 1320 O O . VAL B 1 31 ? -28.640 -1.698 127.157 1.00 64.94 19 VAL B O 1
ATOM 1324 N N . LYS B 1 32 ? -26.667 -2.733 127.522 1.00 61.61 20 LYS B N 1
ATOM 1325 C CA . LYS B 1 32 ? -26.468 -2.196 128.870 1.00 52.71 20 LYS B CA 1
ATOM 1326 C C . LYS B 1 32 ? -26.114 -0.698 128.833 1.00 54.32 20 LYS B C 1
ATOM 1327 O O . LYS B 1 32 ? -26.502 0.072 129.722 1.00 56.62 20 LYS B O 1
ATOM 1329 N N . ASP B 1 33 ? -25.379 -0.293 127.800 1.00 56.01 21 ASP B N 1
ATOM 1330 C CA . ASP B 1 33 ? -25.073 1.118 127.576 1.00 61.39 21 ASP B CA 1
ATOM 1331 C C . ASP B 1 33 ? -26.329 1.954 127.370 1.00 59.51 21 ASP B C 1
ATOM 1332 O O . ASP B 1 33 ? -26.432 3.079 127.870 1.00 59.16 21 ASP B O 1
ATOM 1337 N N . LEU B 1 34 ? -27.276 1.412 126.613 1.00 51.57 22 LEU B N 1
ATOM 1338 C CA . LEU B 1 34 ? -28.506 2.143 126.333 1.00 49.38 22 LEU B CA 1
ATOM 1339 C C . LEU B 1 34 ? -29.325 2.336 127.612 1.00 48.15 22 LEU B C 1
ATOM 1340 O O . LEU B 1 34 ? -29.707 3.460 127.957 1.00 49.86 22 LEU B O 1
ATOM 1345 N N . ALA B 1 35 ? -29.552 1.243 128.339 1.00 56.74 23 ALA B N 1
ATOM 1346 C CA . ALA B 1 35 ? -30.364 1.299 129.558 1.00 55.31 23 ALA B CA 1
ATOM 1347 C C . ALA B 1 35 ? -29.783 2.284 130.572 1.00 55.47 23 ALA B C 1
ATOM 1348 O O . ALA B 1 35 ? -30.512 3.085 131.148 1.00 55.33 23 ALA B O 1
ATOM 1350 N N . THR B 1 36 ? -28.471 2.242 130.769 1.00 49.60 24 THR B N 1
ATOM 1351 C CA . THR B 1 36 ? -27.837 3.169 131.693 1.00 54.69 24 THR B CA 1
ATOM 1352 C C . THR B 1 36 ? -27.973 4.609 131.182 1.00 59.53 24 THR B C 1
ATOM 1353 O O . THR B 1 36 ? -28.300 5.521 131.946 1.00 59.98 24 THR B O 1
ATOM 1357 N N . SER B 1 37 ? -27.752 4.803 129.886 1.00 56.57 25 SER B N 1
ATOM 1358 C CA . SER B 1 37 ? -27.914 6.122 129.292 1.00 52.90 25 SER B CA 1
ATOM 1359 C C . SER B 1 37 ? -29.313 6.653 129.540 1.00 57.64 25 SER B C 1
ATOM 1360 O O . SER B 1 37 ? -29.466 7.780 130.017 1.00 52.57 25 SER B O 1
ATOM 1363 N N . LEU B 1 38 ? -30.323 5.840 129.216 1.00 50.04 26 LEU B N 1
ATOM 1364 C CA . LEU B 1 38 ? -31.717 6.195 129.476 1.00 46.78 26 LEU B CA 1
ATOM 1365 C C . LEU B 1 38 ? -31.923 6.680 130.912 1.00 53.80 26 LEU B C 1
ATOM 1366 O O . LEU B 1 38 ? -32.519 7.736 131.148 1.00 59.50 26 LEU B O 1
ATOM 1371 N N . LYS B 1 39 ? -31.386 5.934 131.871 1.00 50.63 27 LYS B N 1
ATOM 1372 C CA . LYS B 1 39 ? -31.616 6.250 133.273 1.00 56.20 27 LYS B CA 1
ATOM 1373 C C . LYS B 1 39 ? -30.838 7.493 133.715 1.00 58.64 27 LYS B C 1
ATOM 1374 O O . LYS B 1 39 ? -30.991 7.963 134.839 1.00 63.74 27 LYS B O 1
ATOM 1380 N N . GLN B 1 40 ? -30.020 8.029 132.817 1.00 53.87 28 GLN B N 1
ATOM 1381 C CA . GLN B 1 40 ? -29.316 9.287 133.065 1.00 60.37 28 GLN B CA 1
ATOM 1382 C C . GLN B 1 40 ? -30.116 10.546 132.712 1.00 60.13 28 GLN B C 1
ATOM 1383 O O . GLN B 1 40 ? -29.741 11.648 133.106 1.00 60.50 28 GLN B O 1
ATOM 1389 N N . ILE B 1 41 ? -31.194 10.403 131.953 1.00 57.39 29 ILE B N 1
ATOM 1390 C CA . ILE B 1 41 ? -31.982 11.579 131.608 1.00 55.41 29 ILE B CA 1
ATOM 1391 C C . ILE B 1 41 ? -32.713 12.128 132.841 1.00 55.95 29 ILE B C 1
ATOM 1392 O O . ILE B 1 41 ? -33.516 11.431 133.475 1.00 57.08 29 ILE B O 1
ATOM 1397 N N . PRO B 1 42 ? -32.426 13.385 133.190 1.00 54.39 30 PRO B N 1
ATOM 1398 C CA . PRO B 1 42 ? -33.092 14.021 134.334 1.00 61.84 30 PRO B CA 1
ATOM 1399 C C . PRO B 1 42 ? -34.552 14.296 133.982 1.00 66.20 30 PRO B C 1
ATOM 1400 O O . PRO B 1 42 ? -34.794 14.708 132.854 1.00 65.24 30 PRO B O 1
ATOM 1404 N N . ASN B 1 43 ? -35.465 14.095 134.935 1.00 65.71 31 ASN B N 1
ATOM 1405 C CA A ASN B 1 43 ? -36.907 14.168 134.697 0.50 62.60 31 ASN B CA 1
ATOM 1406 C CA B ASN B 1 43 ? -36.916 14.149 134.703 0.50 62.60 31 ASN B CA 1
ATOM 1407 C C . ASN B 1 43 ? -37.318 13.883 133.253 1.00 59.04 31 ASN B C 1
ATOM 1408 O O . ASN B 1 43 ? -37.801 14.765 132.540 1.00 53.21 31 ASN B O 1
ATOM 1417 N N . ALA B 1 44 ? -37.124 12.645 132.834 1.00 53.42 32 ALA B N 1
ATOM 1418 C CA . ALA B 1 44 ? -37.430 12.236 131.483 1.00 54.20 32 ALA B CA 1
ATOM 1419 C C . ALA B 1 44 ? -38.904 12.442 131.140 1.00 54.11 32 ALA B C 1
ATOM 1420 O O . ALA B 1 44 ? -39.221 12.987 130.081 1.00 53.06 32 ALA B O 1
ATOM 1422 N N . ALA B 1 45 ? -39.802 12.019 132.030 1.00 46.63 33 ALA B N 1
ATOM 1423 C CA . ALA B 1 45 ? -41.236 12.088 131.740 1.00 43.62 33 ALA B CA 1
ATOM 1424 C C . ALA B 1 45 ? -41.669 13.520 131.468 1.00 47.61 33 ALA B C 1
ATOM 1425 O O . ALA B 1 45 ? -42.456 13.780 130.572 1.00 50.56 33 ALA B O 1
ATOM 1427 N N . LYS B 1 46 ? -41.142 14.453 132.243 1.00 48.58 34 LYS B N 1
ATOM 1428 C CA . LYS B 1 46 ? -41.520 15.837 132.057 1.00 51.11 34 LYS B CA 1
ATOM 1429 C C . LYS B 1 46 ? -40.981 16.369 130.737 1.00 53.26 34 LYS B C 1
ATOM 1430 O O . LYS B 1 46 ? -41.747 16.880 129.941 1.00 56.41 34 LYS B O 1
ATOM 1436 N N . LEU B 1 47 ? -39.678 16.232 130.497 1.00 51.37 35 LEU B N 1
ATOM 1437 C CA . LEU B 1 47 ? -39.069 16.704 129.247 1.00 50.25 35 LEU B CA 1
ATOM 1438 C C . LEU B 1 47 ? -39.642 16.052 127.967 1.00 54.93 35 LEU B C 1
ATOM 1439 O O . LEU B 1 47 ? -39.604 16.655 126.896 1.00 55.31 35 LEU B O 1
ATOM 1444 N N . SER B 1 48 ? -40.165 14.832 128.069 1.00 45.55 36 SER B N 1
ATOM 1445 C CA . SER B 1 48 ? -40.662 14.123 126.890 1.00 45.63 36 SER B CA 1
ATOM 1446 C C . SER B 1 48 ? -42.071 14.561 126.528 1.00 47.96 36 SER B C 1
ATOM 1447 O O . SER B 1 48 ? -42.566 14.288 125.425 1.00 40.71 36 SER B O 1
ATOM 1450 N N . GLN B 1 49 ? -42.719 15.212 127.484 1.00 43.67 37 GLN B N 1
ATOM 1451 C CA . GLN B 1 49 ? -44.141 15.520 127.381 1.00 56.78 37 GLN B CA 1
ATOM 1452 C C . GLN B 1 49 ? -44.566 16.214 126.075 1.00 60.99 37 GLN B C 1
ATOM 1453 O O . GLN B 1 49 ? -45.657 15.939 125.568 1.00 56.54 37 GLN B O 1
ATOM 1459 N N . PRO B 1 50 ? -43.723 17.114 125.527 1.00 53.91 38 PRO B N 1
ATOM 1460 C CA . PRO B 1 50 ? -44.191 17.750 124.292 1.00 56.67 38 PRO B CA 1
ATOM 1461 C C . PRO B 1 50 ? -43.878 16.954 123.029 1.00 55.01 38 PRO B C 1
ATOM 1462 O O . PRO B 1 50 ? -44.110 17.452 121.929 1.00 61.93 38 PRO B O 1
ATOM 1466 N N . TYR B 1 51 ? -43.355 15.749 123.178 1.00 50.11 39 TYR B N 1
ATOM 1467 C CA . TYR B 1 51 ? -42.961 14.962 122.025 1.00 48.63 39 TYR B CA 1
ATOM 1468 C C . TYR B 1 51 ? -43.870 13.750 121.888 1.00 45.60 39 TYR B C 1
ATOM 1469 O O . TYR B 1 51 ? -43.708 12.930 120.993 1.00 46.89 39 TYR B O 1
ATOM 1478 N N . ILE B 1 52 ? -44.840 13.657 122.785 1.00 42.68 40 ILE B N 1
ATOM 1479 C CA . ILE B 1 52 ? -45.809 12.569 122.741 1.00 51.27 40 ILE B CA 1
ATOM 1480 C C . ILE B 1 52 ? -46.841 12.852 121.653 1.00 49.37 40 ILE B C 1
ATOM 1481 O O . ILE B 1 52 ? -47.441 13.925 121.644 1.00 54.73 40 ILE B O 1
ATOM 1486 N N . LYS B 1 53 ? -47.039 11.910 120.731 1.00 50.54 41 LYS B N 1
ATOM 1487 C CA . LYS B 1 53 ? -48.042 12.085 119.668 1.00 47.35 41 LYS B CA 1
ATOM 1488 C C . LYS B 1 53 ? -49.164 11.057 119.738 1.00 48.77 41 LYS B C 1
ATOM 1489 O O . LYS B 1 53 ? -49.007 9.983 120.319 1.00 55.75 41 LYS B O 1
ATOM 1495 N N . GLU B 1 54 ? -50.309 11.405 119.159 1.00 53.20 42 GLU B N 1
ATOM 1496 C CA . GLU B 1 54 ? -51.450 10.497 119.092 1.00 50.77 42 GLU B CA 1
ATOM 1497 C C . GLU B 1 54 ? -51.206 9.449 118.016 1.00 55.03 42 GLU B C 1
ATOM 1498 O O . GLU B 1 54 ? -50.420 9.686 117.095 1.00 51.74 42 GLU B O 1
ATOM 1504 N N . PRO B 1 55 ? -51.860 8.280 118.134 1.00 54.94 43 PRO B N 1
ATOM 1505 C CA . PRO B 1 55 ? -51.676 7.235 117.119 1.00 56.19 43 PRO B CA 1
ATOM 1506 C C . PRO B 1 55 ? -52.021 7.766 115.729 1.00 59.25 43 PRO B C 1
ATOM 1507 O O . PRO B 1 55 ? -53.044 8.428 115.577 1.00 61.45 43 PRO B O 1
ATOM 1511 N N . ASP B 1 56 ? -51.171 7.486 114.745 1.00 56.54 44 ASP B N 1
ATOM 1512 C CA . ASP B 1 56 ? -51.384 7.958 113.379 1.00 66.56 44 ASP B CA 1
ATOM 1513 C C . ASP B 1 56 ? -51.301 6.799 112.385 1.00 64.35 44 ASP B C 1
ATOM 1514 O O . ASP B 1 56 ? -52.317 6.200 112.038 1.00 64.53 44 ASP B O 1
ATOM 1519 N N . GLN B 1 57 ? -50.088 6.487 111.936 1.00 62.31 45 GLN B N 1
ATOM 1520 C CA . GLN B 1 57 ? -49.877 5.360 111.035 1.00 71.26 45 GLN B CA 1
ATOM 1521 C C . GLN B 1 57 ? -50.027 4.043 111.788 1.00 65.80 45 GLN B C 1
ATOM 1522 O O . GLN B 1 57 ? -50.363 3.020 111.196 1.00 68.62 45 GLN B O 1
ATOM 1524 N N . TYR B 1 58 ? -49.789 4.076 113.098 1.00 59.29 46 TYR B N 1
ATOM 1525 C CA . TYR B 1 58 ? -49.898 2.877 113.922 1.00 63.31 46 TYR B CA 1
ATOM 1526 C C . TYR B 1 58 ? -51.035 2.988 114.934 1.00 64.66 46 TYR B C 1
ATOM 1527 O O . TYR B 1 58 ? -51.714 4.013 115.017 1.00 66.77 46 TYR B O 1
ATOM 1536 N N . ALA B 1 59 ? -51.230 1.925 115.708 1.00 57.34 47 ALA B N 1
ATOM 1537 C CA . ALA B 1 59 ? -52.252 1.913 116.743 1.00 58.30 47 ALA B CA 1
ATOM 1538 C C . ALA B 1 59 ? -51.734 2.615 117.999 1.00 57.20 47 ALA B C 1
ATOM 1539 O O . ALA B 1 59 ? -52.509 2.986 118.873 1.00 51.16 47 ALA B O 1
ATOM 1541 N N . TYR B 1 60 ? -50.421 2.790 118.079 1.00 52.53 48 TYR B N 1
ATOM 1542 C CA . TYR B 1 60 ? -49.820 3.601 119.133 1.00 52.07 48 TYR B CA 1
ATOM 1543 C C . TYR B 1 60 ? -49.236 4.888 118.548 1.00 51.65 48 TYR B C 1
ATOM 1544 O O . TYR B 1 60 ? -48.971 4.965 117.356 1.00 48.85 48 TYR B O 1
ATOM 1553 N N . GLY B 1 61 ? -49.055 5.897 119.390 1.00 45.78 49 GLY B N 1
ATOM 1554 C CA . GLY B 1 61 ? -48.423 7.132 118.974 1.00 45.61 49 GLY B CA 1
ATOM 1555 C C . GLY B 1 61 ? -46.933 6.895 118.877 1.00 51.42 49 GLY B C 1
ATOM 1556 O O . GLY B 1 61 ? -46.351 6.160 119.674 1.00 55.82 49 GLY B O 1
ATOM 1557 N N . ARG B 1 62 ? -46.305 7.515 117.891 1.00 42.34 50 ARG B N 1
ATOM 1558 C CA . ARG B 1 62 ? -44.895 7.258 117.639 1.00 49.83 50 ARG B CA 1
ATOM 1559 C C . ARG B 1 62 ? -44.226 8.540 117.188 1.00 50.24 50 ARG B C 1
ATOM 1560 O O . ARG B 1 62 ? -44.731 9.208 116.299 1.00 54.16 50 ARG B O 1
ATOM 1568 N N . ASN B 1 63 ? -43.109 8.901 117.811 1.00 43.40 51 ASN B N 1
ATOM 1569 C CA . ASN B 1 63 ? -42.436 10.140 117.461 1.00 42.09 51 ASN B CA 1
ATOM 1570 C C . ASN B 1 63 ? -40.929 10.054 117.654 1.00 51.06 51 ASN B C 1
ATOM 1571 O O . ASN B 1 63 ? -40.439 9.880 118.772 1.00 55.65 51 ASN B O 1
ATOM 1576 N N . ALA B 1 64 ? -40.205 10.154 116.545 1.00 51.01 52 ALA B N 1
ATOM 1577 C CA . ALA B 1 64 ? -38.753 10.210 116.565 1.00 47.69 52 ALA B CA 1
ATOM 1578 C C . ALA B 1 64 ? -38.321 11.577 117.066 1.00 47.98 52 ALA B C 1
ATOM 1579 O O . ALA B 1 64 ? -38.897 12.587 116.684 1.00 53.22 52 ALA B O 1
ATOM 1581 N N . ILE B 1 65 ? -37.314 11.634 117.925 1.00 39.67 53 ILE B N 1
ATOM 1582 C CA . ILE B 1 65 ? -36.880 12.943 118.383 1.00 47.99 53 ILE B CA 1
ATOM 1583 C C . ILE B 1 65 ? -35.365 13.113 118.301 1.00 51.81 53 ILE B C 1
ATOM 1584 O O . ILE B 1 65 ? -34.843 14.214 118.473 1.00 51.75 53 ILE B O 1
ATOM 1589 N N . TYR B 1 66 ? -34.657 12.029 118.021 1.00 48.94 54 TYR B N 1
ATOM 1590 C CA . TYR B 1 66 ? -33.221 12.118 117.812 1.00 47.43 54 TYR B CA 1
ATOM 1591 C C . TYR B 1 66 ? -32.767 10.947 116.980 1.00 39.93 54 TYR B C 1
ATOM 1592 O O . TYR B 1 66 ? -33.129 9.805 117.275 1.00 41.79 54 TYR B O 1
ATOM 1601 N N . ARG B 1 67 ? -31.995 11.229 115.935 1.00 42.38 55 ARG B N 1
ATOM 1602 C CA . ARG B 1 67 ? -31.367 10.172 115.153 1.00 43.88 55 ARG B CA 1
ATOM 1603 C C . ARG B 1 67 ? -30.026 10.610 114.593 1.00 46.70 55 ARG B C 1
ATOM 1604 O O . ARG B 1 67 ? -29.939 11.641 113.923 1.00 60.06 55 ARG B O 1
ATOM 1612 N N . ASN B 1 68 ? -28.980 9.840 114.886 1.00 47.43 56 ASN B N 1
ATOM 1613 C CA . ASN B 1 68 ? -27.705 10.017 114.188 1.00 50.84 56 ASN B CA 1
ATOM 1614 C C . ASN B 1 68 ? -27.302 8.746 113.464 1.00 60.40 56 ASN B C 1
ATOM 1615 O O . ASN B 1 68 ? -28.143 7.911 113.146 1.00 66.47 56 ASN B O 1
ATOM 1620 N N . ASN B 1 69 ? -26.008 8.595 113.220 1.00 69.34 57 ASN B N 1
ATOM 1621 C CA . ASN B 1 69 ? -25.518 7.467 112.449 1.00 72.54 57 ASN B CA 1
ATOM 1622 C C . ASN B 1 69 ? -25.364 6.198 113.291 1.00 71.36 57 ASN B C 1
ATOM 1623 O O . ASN B 1 69 ? -25.071 5.123 112.772 1.00 83.65 57 ASN B O 1
ATOM 1628 N N . GLU B 1 70 ? -25.588 6.315 114.590 1.00 65.64 58 GLU B N 1
ATOM 1629 C CA . GLU B 1 70 ? -25.479 5.162 115.465 1.00 64.72 58 GLU B CA 1
ATOM 1630 C C . GLU B 1 70 ? -26.834 4.731 116.014 1.00 60.75 58 GLU B C 1
ATOM 1631 O O . GLU B 1 70 ? -27.121 3.533 116.117 1.00 54.15 58 GLU B O 1
ATOM 1637 N N . LEU B 1 71 ? -27.672 5.702 116.367 1.00 56.16 59 LEU B N 1
ATOM 1638 C CA . LEU B 1 71 ? -28.903 5.374 117.070 1.00 51.34 59 LEU B CA 1
ATOM 1639 C C . LEU B 1 71 ? -30.039 6.358 116.859 1.00 47.33 59 LEU B C 1
ATOM 1640 O O . LEU B 1 71 ? -29.845 7.476 116.379 1.00 50.97 59 LEU B O 1
ATOM 1645 N N . GLU B 1 72 ? -31.229 5.917 117.247 1.00 47.33 60 GLU B N 1
ATOM 1646 C CA . GLU B 1 72 ? -32.407 6.761 117.246 1.00 46.28 60 GLU B CA 1
ATOM 1647 C C . GLU B 1 72 ? -33.169 6.653 118.563 1.00 45.35 60 GLU B C 1
ATOM 1648 O O . GLU B 1 72 ? -33.154 5.623 119.226 1.00 48.91 60 GLU B O 1
ATOM 1654 N N . ILE B 1 73 ? -33.874 7.718 118.904 1.00 39.45 61 ILE B N 1
ATOM 1655 C CA . ILE B 1 73 ? -34.691 7.733 120.092 1.00 43.36 61 ILE B CA 1
ATOM 1656 C C . ILE B 1 73 ? -36.134 8.074 119.728 1.00 52.34 61 ILE B C 1
ATOM 1657 O O . ILE B 1 73 ? -36.395 9.065 119.043 1.00 51.10 61 ILE B O 1
ATOM 1662 N N . ILE B 1 74 ? -37.065 7.234 120.174 1.00 43.51 62 ILE B N 1
ATOM 1663 C CA . ILE B 1 74 ? -38.450 7.342 119.762 1.00 40.73 62 ILE B CA 1
ATOM 1664 C C . ILE B 1 74 ? -39.357 7.471 120.966 1.00 41.76 62 ILE B C 1
ATOM 1665 O O . ILE B 1 74 ? -39.213 6.708 121.918 1.00 45.22 62 ILE B O 1
ATOM 1670 N N . VAL B 1 75 ? -40.292 8.423 120.931 1.00 40.21 63 VAL B N 1
ATOM 1671 C CA . VAL B 1 75 ? -41.322 8.496 121.965 1.00 35.35 63 VAL B CA 1
ATOM 1672 C C . VAL B 1 75 ? -42.530 7.698 121.541 1.00 36.32 63 VAL B C 1
ATOM 1673 O O . VAL B 1 75 ? -43.075 7.914 120.471 1.00 45.22 63 VAL B O 1
ATOM 1677 N N . ILE B 1 76 ? -42.924 6.764 122.396 1.00 37.95 64 ILE B N 1
ATOM 1678 C CA . ILE B 1 76 ? -43.979 5.807 122.115 1.00 38.84 64 ILE B CA 1
ATOM 1679 C C . ILE B 1 76 ? -45.149 6.011 123.059 1.00 42.24 64 ILE B C 1
ATOM 1680 O O . ILE B 1 76 ? -44.957 6.166 124.263 1.00 38.29 64 ILE B O 1
ATOM 1685 N N . ASN B 1 77 ? -46.357 5.995 122.509 1.00 40.17 65 ASN B N 1
ATOM 1686 C CA . ASN B 1 77 ? -47.550 6.241 123.283 1.00 37.15 65 ASN B CA 1
ATOM 1687 C C . ASN B 1 77 ? -48.599 5.169 123.000 1.00 45.80 65 ASN B C 1
ATOM 1688 O O . ASN B 1 77 ? -49.322 5.238 122.002 1.00 41.86 65 ASN B O 1
ATOM 1693 N N . ILE B 1 78 ? -48.690 4.162 123.863 1.00 39.74 66 ILE B N 1
ATOM 1694 C CA . ILE B 1 78 ? -49.718 3.145 123.653 1.00 44.59 66 ILE B CA 1
ATOM 1695 C C . ILE B 1 78 ? -50.975 3.482 124.442 1.00 48.06 66 ILE B C 1
ATOM 1696 O O . ILE B 1 78 ? -50.934 3.573 125.663 1.00 47.74 66 ILE B O 1
ATOM 1701 N N . PRO B 1 79 ? -52.095 3.679 123.739 1.00 51.89 67 PRO B N 1
ATOM 1702 C CA . PRO B 1 79 ? -53.383 3.891 124.398 1.00 48.87 67 PRO B CA 1
ATOM 1703 C C . PRO B 1 79 ? -53.792 2.679 125.227 1.00 53.64 67 PRO B C 1
ATOM 1704 O O . PRO B 1 79 ? -53.284 1.580 125.003 1.00 55.03 67 PRO B O 1
ATOM 1708 N N . PRO B 1 80 ? -54.698 2.884 126.190 1.00 55.89 68 PRO B N 1
ATOM 1709 C CA . PRO B 1 80 ? -55.280 1.804 126.993 1.00 50.19 68 PRO B CA 1
ATOM 1710 C C . PRO B 1 80 ? -55.762 0.633 126.140 1.00 58.56 68 PRO B C 1
ATOM 1711 O O . PRO B 1 80 ? -56.452 0.845 125.139 1.00 57.72 68 PRO B O 1
ATOM 1715 N N . ASN B 1 81 ? -55.353 -0.574 126.530 1.00 60.72 69 ASN B N 1
ATOM 1716 C CA . ASN B 1 81 ? -55.769 -1.827 125.900 1.00 62.19 69 ASN B CA 1
ATOM 1717 C C . ASN B 1 81 ? -55.425 -1.900 124.432 1.00 61.03 69 ASN B C 1
ATOM 1718 O O . ASN B 1 81 ? -56.162 -2.481 123.633 1.00 76.35 69 ASN B O 1
ATOM 1723 N N . LYS B 1 82 ? -54.289 -1.302 124.092 1.00 54.77 70 LYS B N 1
ATOM 1724 C CA . LYS B 1 82 ? -53.734 -1.376 122.752 1.00 51.91 70 LYS B CA 1
ATOM 1725 C C . LYS B 1 82 ? -52.359 -2.019 122.832 1.00 56.44 70 LYS B C 1
ATOM 1726 O O . LYS B 1 82 ? -51.790 -2.154 123.905 1.00 53.75 70 LYS B O 1
ATOM 1732 N N . GLU B 1 83 ? -51.810 -2.408 121.697 1.00 59.49 71 GLU B N 1
ATOM 1733 C CA . GLU B 1 83 ? -50.541 -3.119 121.706 1.00 55.77 71 GLU B CA 1
ATOM 1734 C C . GLU B 1 83 ? -49.786 -2.924 120.404 1.00 57.56 71 GLU B C 1
ATOM 1735 O O . GLU B 1 83 ? -50.363 -2.534 119.394 1.00 64.74 71 GLU B O 1
ATOM 1741 N N . THR B 1 84 ? -48.485 -3.188 120.444 1.00 56.79 72 THR B N 1
ATOM 1742 C CA . THR B 1 84 ? -47.681 -3.312 119.235 1.00 53.43 72 THR B CA 1
ATOM 1743 C C . THR B 1 84 ? -48.002 -4.624 118.523 1.00 57.80 72 THR B C 1
ATOM 1744 O O . THR B 1 84 ? -48.826 -5.407 118.989 1.00 49.52 72 THR B O 1
ATOM 1748 N N . THR B 1 85 ? -47.345 -4.862 117.393 1.00 62.98 73 THR B N 1
ATOM 1749 C CA . THR B 1 85 ? -47.364 -6.179 116.767 1.00 59.38 73 THR B CA 1
ATOM 1750 C C . THR B 1 85 ? -46.372 -7.075 117.481 1.00 62.88 73 THR B C 1
ATOM 1751 O O . THR B 1 85 ? -45.556 -6.591 118.264 1.00 69.03 73 THR B O 1
ATOM 1755 N N . VAL B 1 86 ? -46.424 -8.371 117.195 1.00 63.26 74 VAL B N 1
ATOM 1756 C CA . VAL B 1 86 ? -45.360 -9.280 117.591 1.00 59.68 74 VAL B CA 1
ATOM 1757 C C . VAL B 1 86 ? -44.253 -9.162 116.563 1.00 61.98 74 VAL B C 1
ATOM 1758 O O . VAL B 1 86 ? -44.475 -9.445 115.394 1.00 62.14 74 VAL B O 1
ATOM 1762 N N . HIS B 1 87 ? -43.058 -8.770 116.990 1.00 60.62 75 HIS B N 1
ATOM 1763 C CA . HIS B 1 87 ? -42.024 -8.380 116.036 1.00 63.44 75 HIS B CA 1
ATOM 1764 C C . HIS B 1 87 ? -40.601 -8.463 116.570 1.00 67.33 75 HIS B C 1
ATOM 1765 O O . HIS B 1 87 ? -40.381 -8.330 117.770 1.00 66.80 75 HIS B O 1
ATOM 1772 N N . ASP B 1 88 ? -39.626 -8.644 115.682 1.00 69.97 76 ASP B N 1
ATOM 1773 C CA . ASP B 1 88 ? -38.257 -8.355 116.081 1.00 66.85 76 ASP B CA 1
ATOM 1774 C C . ASP B 1 88 ? -37.882 -6.964 115.583 1.00 71.38 76 ASP B C 1
ATOM 1775 O O . ASP B 1 88 ? -38.737 -6.187 115.150 1.00 68.71 76 ASP B O 1
ATOM 1780 N N . HIS B 1 89 ? -36.600 -6.649 115.656 1.00 70.82 77 HIS B N 1
ATOM 1781 C CA . HIS B 1 89 ? -36.147 -5.322 115.309 1.00 64.67 77 HIS B CA 1
ATOM 1782 C C . HIS B 1 89 ? -35.030 -5.435 114.285 1.00 69.49 77 HIS B C 1
ATOM 1783 O O . HIS B 1 89 ? -34.082 -4.654 114.292 1.00 75.58 77 HIS B O 1
ATOM 1790 N N . GLY B 1 90 ? -35.152 -6.423 113.404 1.00 66.36 78 GLY B N 1
ATOM 1791 C CA . GLY B 1 90 ? -34.187 -6.616 112.345 1.00 67.57 78 GLY B CA 1
ATOM 1792 C C . GLY B 1 90 ? -32.786 -6.821 112.882 1.00 73.62 78 GLY B C 1
ATOM 1793 O O . GLY B 1 90 ? -32.525 -7.766 113.623 1.00 77.55 78 GLY B O 1
ATOM 1794 N N . GLN B 1 91 ? -31.882 -5.924 112.509 1.00 75.70 79 GLN B N 1
ATOM 1795 C CA . GLN B 1 91 ? -30.498 -6.010 112.950 1.00 77.47 79 GLN B CA 1
ATOM 1796 C C . GLN B 1 91 ? -30.272 -5.247 114.246 1.00 78.60 79 GLN B C 1
ATOM 1797 O O . GLN B 1 91 ? -29.280 -5.462 114.938 1.00 85.70 79 GLN B O 1
ATOM 1803 N N . SER B 1 92 ? -31.198 -4.359 114.576 1.00 57.07 80 SER B N 1
ATOM 1804 C CA . SER B 1 92 ? -31.012 -3.485 115.718 1.00 55.65 80 SER B CA 1
ATOM 1805 C C . SER B 1 92 ? -31.239 -4.194 117.049 1.00 64.62 80 SER B C 1
ATOM 1806 O O . SER B 1 92 ? -32.003 -5.154 117.133 1.00 71.37 80 SER B O 1
ATOM 1809 N N . ILE B 1 93 ? -30.541 -3.714 118.072 1.00 50.53 81 ILE B N 1
ATOM 1810 C CA . ILE B 1 93 ? -30.892 -3.977 119.453 1.00 49.22 81 ILE B CA 1
ATOM 1811 C C . ILE B 1 93 ? -31.709 -2.801 119.943 1.00 60.27 81 ILE B C 1
ATOM 1812 O O . ILE B 1 93 ? -31.671 -1.714 119.347 1.00 64.12 81 ILE B O 1
ATOM 1817 N N . GLY B 1 94 ? -32.445 -3.003 121.032 1.00 55.29 82 GLY B N 1
ATOM 1818 C CA . GLY B 1 94 ? -33.306 -1.949 121.527 1.00 44.54 82 GLY B CA 1
ATOM 1819 C C . GLY B 1 94 ? -33.378 -1.853 123.024 1.00 52.22 82 GLY B C 1
ATOM 1820 O O . GLY B 1 94 ? -33.188 -2.835 123.742 1.00 58.72 82 GLY B O 1
ATOM 1821 N N . CYS B 1 95 ? -33.667 -0.652 123.500 1.00 52.97 83 CYS B N 1
ATOM 1822 C CA . CYS B 1 95 ? -33.960 -0.475 124.904 1.00 49.02 83 CYS B CA 1
ATOM 1823 C C . CYS B 1 95 ? -34.989 0.634 125.103 1.00 51.47 83 CYS B C 1
ATOM 1824 O O . CYS B 1 95 ? -34.952 1.672 124.444 1.00 57.09 83 CYS B O 1
ATOM 1827 N N . ALA B 1 96 ? -35.931 0.392 125.999 1.00 47.58 84 ALA B N 1
ATOM 1828 C CA . ALA B 1 96 ? -36.995 1.347 126.249 1.00 42.37 84 ALA B CA 1
ATOM 1829 C C . ALA B 1 96 ? -37.147 1.507 127.736 1.00 42.79 84 ALA B C 1
ATOM 1830 O O . ALA B 1 96 ? -37.034 0.540 128.477 1.00 51.34 84 ALA B O 1
ATOM 1832 N N . MET B 1 97 ? -37.391 2.737 128.160 1.00 35.64 85 MET B N 1
ATOM 1833 C CA . MET B 1 97 ? -37.659 3.051 129.550 1.00 37.94 85 MET B CA 1
ATOM 1834 C C . MET B 1 97 ? -39.069 3.632 129.673 1.00 41.84 85 MET B C 1
ATOM 1835 O O . MET B 1 97 ? -39.424 4.579 128.978 1.00 46.48 85 MET B O 1
ATOM 1840 N N . VAL B 1 98 ? -39.889 3.041 130.529 1.00 41.52 86 VAL B N 1
ATOM 1841 C CA . VAL B 1 98 ? -41.255 3.520 130.705 1.00 40.50 86 VAL B CA 1
ATOM 1842 C C . VAL B 1 98 ? -41.264 4.891 131.401 1.00 47.08 86 VAL B C 1
ATOM 1843 O O . VAL B 1 98 ? -40.624 5.079 132.435 1.00 52.64 86 VAL B O 1
ATOM 1847 N N . LEU B 1 99 ? -41.972 5.853 130.820 1.00 46.19 87 LEU B N 1
ATOM 1848 C CA . LEU B 1 99 ? -42.088 7.181 131.424 1.00 44.32 87 LEU B CA 1
ATOM 1849 C C . LEU B 1 99 ? -43.396 7.335 132.203 1.00 48.83 87 LEU B C 1
ATOM 1850 O O . LEU B 1 99 ? -43.483 8.064 133.191 1.00 45.83 87 LEU B O 1
ATOM 1855 N N . GLU B 1 100 ? -44.425 6.641 131.748 1.00 49.48 88 GLU B N 1
ATOM 1856 C CA . GLU B 1 100 ? -45.734 6.854 132.309 1.00 45.01 88 GLU B CA 1
ATOM 1857 C C . GLU B 1 100 ? -46.582 5.596 132.141 1.00 38.67 88 GLU B C 1
ATOM 1858 O O . GLU B 1 100 ? -46.582 4.963 131.078 1.00 41.46 88 GLU B O 1
ATOM 1864 N N . GLY B 1 101 ? -47.284 5.219 133.211 1.00 42.66 89 GLY B N 1
ATOM 1865 C CA . GLY B 1 101 ? -48.073 3.995 133.200 1.00 38.57 89 GLY B CA 1
ATOM 1866 C C . GLY B 1 101 ? -47.228 2.735 133.343 1.00 45.84 89 GLY B C 1
ATOM 1867 O O . GLY B 1 101 ? -46.163 2.740 133.971 1.00 48.61 89 GLY B O 1
ATOM 1868 N N . LYS B 1 102 ? -47.710 1.654 132.741 1.00 43.25 90 LYS B N 1
ATOM 1869 C CA . LYS B 1 102 ? -47.119 0.321 132.889 1.00 39.93 90 LYS B CA 1
ATOM 1870 C C . LYS B 1 102 ? -47.409 -0.474 131.640 1.00 48.25 90 LYS B C 1
ATOM 1871 O O . LYS B 1 102 ? -48.526 -0.405 131.122 1.00 47.61 90 LYS B O 1
ATOM 1877 N N . LEU B 1 103 ? -46.426 -1.231 131.159 1.00 54.74 91 LEU B N 1
ATOM 1878 C CA . LEU B 1 103 ? -46.648 -2.101 130.014 1.00 51.41 91 LEU B CA 1
ATOM 1879 C C . LEU B 1 103 ? -46.375 -3.569 130.344 1.00 52.04 91 LEU B C 1
ATOM 1880 O O . LEU B 1 103 ? -45.631 -3.878 131.270 1.00 53.21 91 LEU B O 1
ATOM 1885 N N . LEU B 1 104 ? -46.987 -4.459 129.569 1.00 47.08 92 LEU B N 1
ATOM 1886 C CA . LEU B 1 104 ? -46.639 -5.872 129.576 1.00 49.13 92 LEU B CA 1
ATOM 1887 C C . LEU B 1 104 ? -45.741 -6.138 128.387 1.00 56.25 92 LEU B C 1
ATOM 1888 O O . LEU B 1 104 ? -46.068 -5.776 127.265 1.00 53.06 92 LEU B O 1
ATOM 1893 N N . ASN B 1 105 ? -44.598 -6.753 128.635 1.00 58.86 93 ASN B N 1
ATOM 1894 C CA . ASN B 1 105 ? -43.712 -7.138 127.554 1.00 52.45 93 ASN B CA 1
ATOM 1895 C C . ASN B 1 105 ? -43.732 -8.648 127.379 1.00 50.14 93 ASN B C 1
ATOM 1896 O O . ASN B 1 105 ? -43.413 -9.382 128.316 1.00 51.98 93 ASN B O 1
ATOM 1901 N N . SER B 1 106 ? -44.123 -9.111 126.192 1.00 50.47 94 SER B N 1
ATOM 1902 C CA . SER B 1 106 ? -44.199 -10.552 125.924 1.00 57.12 94 SER B CA 1
ATOM 1903 C C . SER B 1 106 ? -43.077 -10.987 125.005 1.00 60.06 94 SER B C 1
ATOM 1904 O O . SER B 1 106 ? -42.845 -10.366 123.973 1.00 57.48 94 SER B O 1
ATOM 1907 N N . ILE B 1 107 ? -42.382 -12.052 125.379 1.00 59.94 95 ILE B N 1
ATOM 1908 C CA . ILE B 1 107 ? -41.304 -12.577 124.554 1.00 66.62 95 ILE B CA 1
ATOM 1909 C C . ILE B 1 107 ? -41.799 -13.795 123.795 1.00 73.39 95 ILE B C 1
ATOM 1910 O O . ILE B 1 107 ? -42.502 -14.631 124.364 1.00 74.17 95 ILE B O 1
ATOM 1915 N N . TYR B 1 108 ? -41.440 -13.901 122.518 1.00 75.85 96 TYR B N 1
ATOM 1916 C CA . TYR B 1 108 ? -41.824 -15.076 121.721 1.00 78.06 96 TYR B CA 1
ATOM 1917 C C . TYR B 1 108 ? -40.614 -15.793 121.150 1.00 70.48 96 TYR B C 1
ATOM 1918 O O . TYR B 1 108 ? -39.559 -15.180 120.933 1.00 68.86 96 TYR B O 1
ATOM 1927 N N . ARG B 1 109 ? -40.784 -17.094 120.919 1.00 75.49 97 ARG B N 1
ATOM 1928 C CA . ARG B 1 109 ? -39.855 -17.893 120.122 1.00 82.75 97 ARG B CA 1
ATOM 1929 C C . ARG B 1 109 ? -40.500 -18.170 118.763 1.00 88.09 97 ARG B C 1
ATOM 1930 O O . ARG B 1 109 ? -41.704 -18.416 118.691 1.00 85.87 97 ARG B O 1
ATOM 1932 N N . SER B 1 110 ? -39.711 -18.119 117.691 1.00 91.31 98 SER B N 1
ATOM 1933 C CA . SER B 1 110 ? -40.252 -18.284 116.337 1.00 94.06 98 SER B CA 1
ATOM 1934 C C . SER B 1 110 ? -40.316 -19.739 115.904 1.00 100.06 98 SER B C 1
ATOM 1935 O O . SER B 1 110 ? -39.381 -20.505 116.132 1.00 98.15 98 SER B O 1
ATOM 1937 N N . THR B 1 111 ? -41.431 -20.105 115.274 1.00 115.49 99 THR B N 1
ATOM 1938 C CA . THR B 1 111 ? -41.584 -21.414 114.635 1.00 129.18 99 THR B CA 1
ATOM 1939 C C . THR B 1 111 ? -41.695 -21.252 113.118 1.00 132.19 99 THR B C 1
ATOM 1940 O O . THR B 1 111 ? -42.681 -21.668 112.511 1.00 138.31 99 THR B O 1
ATOM 1942 N N . GLY B 1 112 ? -40.674 -20.646 112.517 1.00 127.30 100 GLY B N 1
ATOM 1943 C CA . GLY B 1 112 ? -40.693 -20.314 111.104 1.00 127.87 100 GLY B CA 1
ATOM 1944 C C . GLY B 1 112 ? -41.327 -18.954 110.868 1.00 130.00 100 GLY B C 1
ATOM 1945 O O . GLY B 1 112 ? -40.721 -17.914 111.144 1.00 116.67 100 GLY B O 1
ATOM 1946 N N . GLU B 1 113 ? -42.555 -18.966 110.356 1.00 146.37 101 GLU B N 1
ATOM 1947 C CA . GLU B 1 113 ? -43.315 -17.740 110.131 1.00 149.30 101 GLU B CA 1
ATOM 1948 C C . GLU B 1 113 ? -44.326 -17.512 111.256 1.00 149.62 101 GLU B C 1
ATOM 1949 O O . GLU B 1 113 ? -45.148 -16.598 111.190 1.00 148.88 101 GLU B O 1
ATOM 1951 N N . HIS B 1 114 ? -44.255 -18.349 112.287 1.00 150.22 102 HIS B N 1
ATOM 1952 C CA . HIS B 1 114 ? -45.162 -18.259 113.430 1.00 142.28 102 HIS B CA 1
ATOM 1953 C C . HIS B 1 114 ? -44.380 -18.036 114.731 1.00 121.67 102 HIS B C 1
ATOM 1954 O O . HIS B 1 114 ? -43.197 -18.372 114.822 1.00 114.75 102 HIS B O 1
ATOM 1961 N N . ALA B 1 115 ? -45.039 -17.466 115.735 1.00 110.59 103 ALA B N 1
ATOM 1962 C CA . ALA B 1 115 ? -44.370 -17.177 117.007 1.00 98.39 103 ALA B CA 1
ATOM 1963 C C . ALA B 1 115 ? -45.161 -17.688 118.217 1.00 93.60 103 ALA B C 1
ATOM 1964 O O . ALA B 1 115 ? -46.388 -17.546 118.280 1.00 88.23 103 ALA B O 1
ATOM 1966 N N . GLU B 1 116 ? -44.446 -18.292 119.166 1.00 93.33 104 GLU B N 1
ATOM 1967 C CA . GLU B 1 116 ? -45.053 -18.839 120.380 1.00 93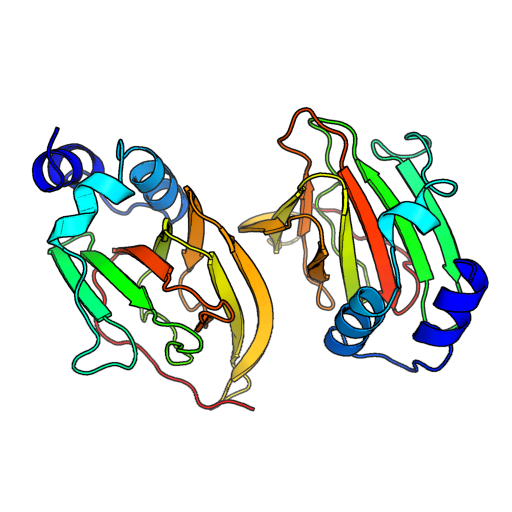.86 104 GLU B CA 1
ATOM 1968 C C . GLU B 1 116 ? -44.588 -18.064 121.610 1.00 87.00 104 GLU B C 1
ATOM 1969 O O . GLU B 1 116 ? -43.402 -17.745 121.737 1.00 83.30 104 GLU B O 1
ATOM 1975 N N . LEU B 1 117 ? -45.522 -17.766 122.512 1.00 88.34 105 LEU B N 1
ATOM 1976 C CA . LEU B 1 117 ? -45.195 -17.042 123.741 1.00 76.66 105 LEU B CA 1
ATOM 1977 C C . LEU B 1 117 ? -44.230 -17.839 124.610 1.00 79.87 105 LEU B C 1
ATOM 1978 O O . LEU B 1 117 ? -44.459 -19.015 124.916 1.00 88.69 105 LEU B O 1
ATOM 1983 N N . SER B 1 118 ? -43.146 -17.187 124.997 1.00 71.98 106 SER B N 1
ATOM 1984 C CA . SER B 1 118 ? -42.064 -17.843 125.696 1.00 78.30 106 SER B CA 1
ATOM 1985 C C . SER B 1 118 ? -41.995 -17.347 127.132 1.00 82.62 106 SER B C 1
ATOM 1986 O O . SER B 1 118 ? -41.592 -18.084 128.034 1.00 91.25 106 SER B O 1
ATOM 1989 N N . ASN B 1 119 ? -42.419 -16.099 127.326 1.00 71.56 107 ASN B N 1
ATOM 1990 C CA . ASN B 1 119 ? -42.295 -15.391 128.593 1.00 64.68 107 ASN B CA 1
ATOM 1991 C C . ASN B 1 119 ? -42.955 -14.013 128.494 1.00 67.55 107 ASN B C 1
ATOM 1992 O O . ASN B 1 119 ? -43.101 -13.472 127.400 1.00 62.10 107 ASN B O 1
ATOM 1997 N N . SER B 1 120 ? -43.350 -13.455 129.638 1.00 66.80 108 SER B N 1
ATOM 1998 C CA . SER B 1 120 ? -43.921 -12.114 129.699 1.00 61.15 108 SER B CA 1
ATOM 1999 C C . SER B 1 120 ? -43.743 -11.492 131.079 1.00 62.98 108 SER B C 1
ATOM 2000 O O . SER B 1 120 ? -43.748 -12.189 132.089 1.00 68.11 108 SER B O 1
ATOM 2003 N N . TYR B 1 121 ? -43.599 -10.173 131.124 1.00 54.37 109 TYR B N 1
ATOM 2004 C CA . TYR B 1 121 ? -43.356 -9.490 132.389 1.00 50.12 109 TYR B CA 1
ATOM 2005 C C . TYR B 1 121 ? -43.741 -8.028 132.279 1.00 52.36 109 TYR B C 1
ATOM 2006 O O . TYR B 1 121 ? -43.829 -7.480 131.177 1.00 50.44 109 TYR B O 1
ATOM 2015 N N . PHE B 1 122 ? -43.969 -7.391 133.422 1.00 53.21 110 PHE B N 1
ATOM 2016 C CA . PHE B 1 122 ? -44.355 -5.986 133.438 1.00 44.57 110 PHE B CA 1
ATOM 2017 C C . PHE B 1 122 ? -43.154 -5.081 133.569 1.00 51.85 110 PHE B C 1
ATOM 2018 O O . PHE B 1 122 ? -42.163 -5.435 134.209 1.00 43.91 110 PHE B O 1
ATOM 2026 N N . VAL B 1 123 ? -43.253 -3.910 132.949 1.00 42.31 111 VAL B N 1
ATOM 2027 C CA . VAL B 1 123 ? -42.256 -2.873 133.108 1.00 45.08 111 VAL B CA 1
ATOM 2028 C C . VAL B 1 123 ? -42.950 -1.604 133.593 1.00 51.24 111 VAL B C 1
ATOM 2029 O O . VAL B 1 123 ? -43.846 -1.070 132.929 1.00 41.15 111 VAL B O 1
ATOM 2033 N N . HIS B 1 124 ? -42.523 -1.128 134.755 1.00 45.90 112 HIS B N 1
ATOM 2034 C CA . HIS B 1 124 ? -43.185 -0.023 135.424 1.00 42.04 112 HIS B CA 1
ATOM 2035 C C . HIS B 1 124 ? -42.440 1.265 135.180 1.00 45.87 112 HIS B C 1
ATOM 2036 O O . HIS B 1 124 ? -41.356 1.261 134.592 1.00 51.31 112 HIS B O 1
ATOM 2043 N N . GLU B 1 125 ? -43.023 2.363 135.649 1.00 47.97 113 GLU B N 1
ATOM 2044 C CA . GLU B 1 125 ? -42.428 3.684 135.486 1.00 42.45 113 GLU B CA 1
ATOM 2045 C C . GLU B 1 125 ? -40.975 3.698 135.947 1.00 43.83 113 GLU B C 1
ATOM 2046 O O . GLU B 1 125 ? -40.665 3.263 137.049 1.00 51.34 113 GLU B O 1
ATOM 2052 N N . GLY B 1 126 ? -40.084 4.170 135.078 1.00 46.57 114 GLY B N 1
ATOM 2053 C CA . GLY B 1 126 ? -38.677 4.286 135.415 1.00 44.89 114 GLY B CA 1
ATOM 2054 C C . GLY B 1 126 ? -37.869 3.018 135.208 1.00 50.05 114 GLY B C 1
ATOM 2055 O O . GLY B 1 126 ? -36.655 3.030 135.359 1.00 54.54 114 GLY B O 1
ATOM 2056 N N . GLU B 1 127 ? -38.531 1.917 134.875 1.00 45.54 115 GLU B N 1
ATOM 2057 C CA . GLU B 1 127 ? -37.817 0.675 134.616 1.00 44.92 115 GLU B CA 1
ATOM 2058 C C . GLU B 1 127 ? -37.579 0.522 133.122 1.00 47.40 115 GLU B C 1
ATOM 2059 O O . GLU B 1 127 ? -38.328 1.071 132.311 1.00 47.52 115 GLU B O 1
ATOM 2065 N N . CYS B 1 128 ? -36.540 -0.229 132.763 1.00 46.60 116 CYS B N 1
ATOM 2066 C CA . CYS B 1 128 ? -36.181 -0.411 131.359 1.00 43.05 116 CYS B CA 1
ATOM 2067 C C . CYS B 1 128 ? -36.512 -1.794 130.827 1.00 47.24 116 CYS B C 1
ATOM 2068 O O . CYS B 1 128 ? -36.533 -2.791 131.555 1.00 57.12 116 CYS B O 1
ATOM 2071 N N . LEU B 1 129 ? -36.761 -1.813 129.528 1.00 47.81 117 LEU B N 1
ATOM 2072 C CA . LEU B 1 129 ? -37.034 -3.006 128.749 1.00 52.47 117 LEU B CA 1
ATOM 2073 C C . LEU B 1 129 ? -35.850 -3.266 127.826 1.00 53.76 117 LEU B C 1
ATOM 2074 O O . LEU B 1 129 ? -35.339 -2.346 127.191 1.00 50.23 117 LEU B O 1
ATOM 2079 N N . ILE B 1 130 ? -35.406 -4.513 127.754 1.00 49.01 118 ILE B N 1
ATOM 2080 C CA . ILE B 1 130 ? -34.282 -4.859 126.897 1.00 45.53 118 ILE B CA 1
ATOM 2081 C C . ILE B 1 130 ? -34.721 -5.699 125.707 1.00 51.07 118 ILE B C 1
ATOM 2082 O O . ILE B 1 130 ? -35.421 -6.697 125.884 1.00 53.11 118 ILE B O 1
ATOM 2087 N N . SER B 1 131 ? -34.310 -5.311 124.500 1.00 46.71 119 SER B N 1
ATOM 2088 C CA . SER B 1 131 ? -34.519 -6.166 123.330 1.00 52.93 119 SER B CA 1
ATOM 2089 C C . SER B 1 131 ? -33.184 -6.491 122.657 1.00 59.56 119 SER B C 1
ATOM 2090 O O . SER B 1 131 ? -32.641 -5.686 121.898 1.00 63.91 119 SER B O 1
ATOM 2093 N N . THR B 1 132 ? -32.649 -7.665 122.958 1.00 58.67 120 THR B N 1
ATOM 2094 C CA . THR B 1 132 ? -31.417 -8.130 122.327 1.00 66.48 120 THR B CA 1
ATOM 2095 C C . THR B 1 132 ? -31.650 -8.451 120.862 1.00 67.19 120 THR B C 1
ATOM 2096 O O . THR B 1 132 ? -32.778 -8.694 120.447 1.00 64.60 120 THR B O 1
ATOM 2100 N N . LYS B 1 133 ? -30.571 -8.471 120.088 1.00 67.50 121 LYS B N 1
ATOM 2101 C CA . LYS B 1 133 ? -30.675 -8.559 118.642 1.00 67.33 121 LYS B CA 1
ATOM 2102 C C . LYS B 1 133 ? -31.383 -9.844 118.223 1.00 69.62 121 LYS B C 1
ATOM 2103 O O . LYS B 1 133 ? -30.891 -10.946 118.464 1.00 68.25 121 LYS B O 1
ATOM 2109 N N . GLY B 1 134 ? -32.553 -9.701 117.613 1.00 70.58 122 GLY B N 1
ATOM 2110 C CA . GLY B 1 134 ? -33.290 -10.860 117.140 1.00 70.73 122 GLY B CA 1
ATOM 2111 C C . GLY B 1 134 ? -34.371 -11.317 118.102 1.00 70.00 122 GLY B C 1
ATOM 2112 O O . GLY B 1 134 ? -35.143 -12.218 117.796 1.00 66.46 122 GLY B O 1
ATOM 2113 N N . LEU B 1 135 ? -34.423 -10.696 119.274 1.00 69.65 123 LEU B N 1
ATOM 2114 C CA . LEU B 1 135 ? -35.489 -10.970 120.225 1.00 68.74 123 LEU B CA 1
ATOM 2115 C C . LEU B 1 135 ? -36.847 -10.590 119.630 1.00 67.67 123 LEU B C 1
ATOM 2116 O O . LEU B 1 135 ? -37.022 -9.482 119.103 1.00 65.66 123 LEU B O 1
ATOM 2121 N N . ILE B 1 136 ? -37.795 -11.518 119.709 1.00 63.44 124 ILE B N 1
ATOM 2122 C CA . ILE B 1 136 ? -39.160 -11.306 119.227 1.00 60.20 124 ILE B CA 1
ATOM 2123 C C . ILE B 1 136 ? -40.092 -10.982 120.381 1.00 61.54 124 ILE B C 1
ATOM 2124 O O . ILE B 1 136 ? -40.366 -11.852 121.218 1.00 66.35 124 ILE B O 1
ATOM 2129 N N . HIS B 1 137 ? -40.598 -9.753 120.425 1.00 55.67 125 HIS B N 1
ATOM 2130 C CA . HIS B 1 137 ? -41.464 -9.362 121.531 1.00 58.73 125 HIS B CA 1
ATOM 2131 C C . HIS B 1 137 ? -42.740 -8.668 121.092 1.00 60.79 125 HIS B C 1
ATOM 2132 O O . HIS B 1 137 ? -43.020 -8.545 119.909 1.00 62.46 125 HIS B O 1
ATOM 2139 N N . LYS B 1 138 ? -43.511 -8.232 122.080 1.00 55.65 126 LYS B N 1
ATOM 2140 C CA . LYS B 1 138 ? -44.706 -7.433 121.865 1.00 53.00 126 LYS B CA 1
ATOM 2141 C C . LYS B 1 138 ? -45.002 -6.628 123.120 1.00 47.96 126 LYS B C 1
ATOM 2142 O O . LYS B 1 138 ? -45.038 -7.186 124.221 1.00 49.23 126 LYS B O 1
ATOM 2148 N N . MET B 1 139 ? -45.208 -5.324 122.972 1.00 47.99 127 MET B N 1
ATOM 2149 C CA . MET B 1 139 ? -45.588 -4.504 124.125 1.00 43.07 127 MET B CA 1
ATOM 2150 C C . MET B 1 139 ? -47.085 -4.272 124.120 1.00 47.04 127 MET B C 1
ATOM 2151 O O . MET B 1 139 ? -47.655 -3.873 123.107 1.00 52.11 127 MET B O 1
ATOM 2156 N N . SER B 1 140 ? -47.727 -4.532 125.247 1.00 47.61 128 SER B N 1
ATOM 2157 C CA . SER B 1 140 ? -49.150 -4.265 125.347 1.00 52.72 128 SER B CA 1
ATOM 2158 C C . SER B 1 140 ? -49.441 -3.408 126.570 1.00 50.43 128 SER B C 1
ATOM 2159 O O . SER B 1 140 ? -48.632 -3.316 127.485 1.00 55.54 128 SER B O 1
ATOM 2162 N N . ASN B 1 141 ? -50.593 -2.756 126.550 1.00 51.64 129 ASN B N 1
ATOM 2163 C CA . ASN B 1 141 ? -51.049 -1.937 127.654 1.00 54.58 129 ASN B CA 1
ATOM 2164 C C . ASN B 1 141 ? -52.325 -2.526 128.236 1.00 63.19 129 ASN B C 1
ATOM 2165 O O . ASN B 1 141 ? -53.421 -2.208 127.781 1.00 60.13 129 ASN B O 1
ATOM 2170 N N . PRO B 1 142 ? -52.181 -3.391 129.247 1.00 67.69 130 PRO B N 1
ATOM 2171 C CA . PRO B 1 142 ? -53.302 -4.087 129.883 1.00 71.86 130 PRO B CA 1
ATOM 2172 C C . PRO B 1 142 ? -54.106 -3.179 130.788 1.00 71.26 130 PRO B C 1
ATOM 2173 O O . PRO B 1 142 ? -55.132 -3.599 131.326 1.00 85.51 130 PRO B O 1
ATOM 2177 N N . THR B 1 143 ? -53.645 -1.947 130.955 1.00 60.89 131 THR B N 1
ATOM 2178 C CA . THR B 1 143 ? -54.284 -1.034 131.890 1.00 63.03 131 THR B CA 1
ATOM 2179 C C . THR B 1 143 ? -55.307 -0.162 131.188 1.00 65.23 131 THR B C 1
ATOM 2180 O O . THR B 1 143 ? -55.513 -0.280 129.984 1.00 70.20 131 THR B O 1
ATOM 2184 N N . SER B 1 144 ? -55.947 0.713 131.952 1.00 62.93 132 SER B N 1
ATOM 2185 C CA . SER B 1 144 ? -56.912 1.642 131.397 1.00 64.22 132 SER B CA 1
ATOM 2186 C C . SER B 1 144 ? -56.276 3.024 131.286 1.00 62.94 132 SER B C 1
ATOM 2187 O O . SER B 1 144 ? -56.943 4.006 130.971 1.00 63.49 132 SER B O 1
ATOM 2190 N N . GLU B 1 145 ? -54.973 3.088 131.547 1.00 60.23 133 GLU B N 1
ATOM 2191 C CA . GLU B 1 145 ? -54.221 4.329 131.420 1.00 59.92 133 GLU B CA 1
ATOM 2192 C C . GLU B 1 145 ? -53.345 4.274 130.173 1.00 58.42 133 GLU B C 1
ATOM 2193 O O . GLU B 1 145 ? -52.946 3.193 129.739 1.00 57.48 133 GLU B O 1
ATOM 2199 N N . ARG B 1 146 ? -53.043 5.425 129.585 1.00 50.18 134 ARG B N 1
ATOM 220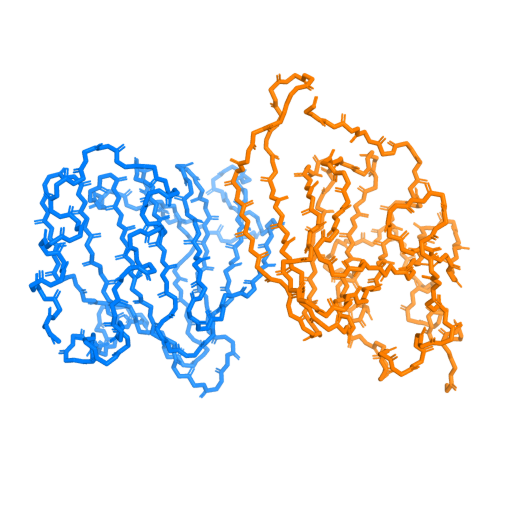0 C CA . ARG B 1 146 ? -52.088 5.416 128.490 1.00 52.51 134 ARG B CA 1
ATOM 2201 C C . ARG B 1 146 ? -50.711 5.053 129.042 1.00 53.86 134 ARG B C 1
ATOM 2202 O O . ARG B 1 146 ? -50.451 5.214 130.235 1.00 52.23 134 ARG B O 1
ATOM 2210 N N . MET B 1 147 ? -49.846 4.540 128.177 1.00 51.36 135 MET B N 1
ATOM 2211 C CA . MET B 1 147 ? -48.492 4.185 128.570 1.00 50.57 135 MET B CA 1
ATOM 2212 C C . MET B 1 147 ? -47.528 4.942 127.661 1.00 44.08 135 MET B C 1
ATOM 2213 O O . MET B 1 147 ? -47.604 4.823 126.454 1.00 37.20 135 MET B O 1
ATOM 2218 N N . VAL B 1 148 ? -46.625 5.713 128.246 1.00 40.94 136 VAL B N 1
ATOM 2219 C CA . VAL B 1 148 ? -45.651 6.449 127.464 1.00 47.38 136 VAL B CA 1
ATOM 2220 C C . VAL B 1 148 ? -44.242 5.934 127.720 1.00 46.30 136 VAL B C 1
ATOM 2221 O O . VAL B 1 148 ? -43.781 5.865 128.857 1.00 48.45 136 VAL B O 1
ATOM 2225 N N . SER B 1 149 ? -43.553 5.579 126.650 1.00 42.89 137 SER B N 1
ATOM 2226 C CA . SER B 1 149 ? -42.224 5.014 126.787 1.00 45.40 137 SER B CA 1
ATOM 2227 C C . SER B 1 149 ? -41.226 5.700 125.869 1.00 41.05 137 SER B C 1
ATOM 2228 O O . SER B 1 149 ? -41.592 6.273 124.848 1.00 43.68 137 SER B O 1
ATOM 2231 N N . LEU B 1 150 ? -39.966 5.643 126.277 1.00 42.40 138 LEU B N 1
ATOM 2232 C CA . LEU B 1 150 ? -38.862 6.244 125.558 1.00 37.44 138 LEU B CA 1
ATOM 2233 C C . LEU B 1 150 ? -37.932 5.165 125.030 1.00 44.54 138 LEU B C 1
ATOM 2234 O O . LEU B 1 150 ? -37.272 4.477 125.803 1.00 46.89 138 LEU B O 1
ATOM 2239 N N . HIS B 1 151 ? -37.864 5.027 123.713 1.00 44.34 139 HIS B N 1
ATOM 2240 C CA . HIS B 1 151 ? -37.130 3.916 123.116 1.00 46.95 139 HIS B CA 1
ATOM 2241 C C . HIS B 1 151 ? -35.831 4.368 122.454 1.00 47.26 139 HIS B C 1
ATOM 2242 O O . HIS B 1 151 ? -35.754 5.453 121.886 1.00 48.77 139 HIS B O 1
ATOM 2249 N N . VAL B 1 152 ? -34.806 3.533 122.549 1.00 43.41 140 VAL B N 1
ATOM 2250 C CA . VAL B 1 152 ? -33.584 3.749 121.791 1.00 42.45 140 VAL B CA 1
ATOM 2251 C C . VAL B 1 152 ? -33.309 2.533 120.946 1.00 46.12 140 VAL B C 1
ATOM 2252 O O . VAL B 1 152 ? -33.391 1.410 121.441 1.00 47.51 140 VAL B O 1
ATOM 2256 N N . TYR B 1 153 ? -32.966 2.749 119.682 1.00 46.32 141 TYR B N 1
ATOM 2257 C CA . TYR B 1 153 ? -32.591 1.645 118.823 1.00 50.51 141 TYR B CA 1
ATOM 2258 C C . TYR B 1 153 ? -31.221 1.909 118.219 1.00 52.28 141 TYR B C 1
ATOM 2259 O O . TYR B 1 153 ? -30.934 3.028 117.788 1.00 49.92 141 TYR B O 1
ATOM 2268 N N . SER B 1 154 ? -30.381 0.876 118.197 1.00 48.39 142 SER B N 1
ATOM 2269 C CA . SER B 1 154 ? -29.065 0.968 117.569 1.00 53.99 142 SER B CA 1
ATOM 2270 C C . SER B 1 154 ? -28.747 -0.296 116.775 1.00 58.15 142 SER B C 1
ATOM 2271 O O . SER B 1 154 ? -28.701 -1.378 117.347 1.00 70.06 142 SER B O 1
ATOM 2274 N N . PRO B 1 155 ? -28.564 -0.178 115.444 1.00 55.20 143 PRO B N 1
ATOM 2275 C CA . PRO B 1 155 ? -28.760 0.999 114.594 1.00 52.81 143 PRO B CA 1
ATOM 2276 C C . PRO B 1 155 ? -30.224 1.422 114.590 1.00 57.35 143 PRO B C 1
ATOM 2277 O O . PRO B 1 155 ? -31.061 0.727 115.168 1.00 61.11 143 PRO B O 1
ATOM 2281 N N . PRO B 1 156 ? -30.528 2.566 113.972 1.00 61.69 144 PRO B N 1
ATOM 2282 C CA . PRO B 1 156 ? -31.923 2.920 113.700 1.00 60.46 144 PRO B CA 1
ATOM 2283 C C . PRO B 1 156 ? -32.690 1.762 113.059 1.00 59.44 144 PRO B C 1
ATOM 2284 O O . PRO B 1 156 ? -32.110 0.999 112.292 1.00 61.87 144 PRO B O 1
ATOM 2288 N N . LEU B 1 157 ? -33.971 1.633 113.382 1.00 54.63 145 LEU B N 1
ATOM 2289 C CA . LEU B 1 157 ? -34.789 0.566 112.837 1.00 62.56 145 LEU B CA 1
ATOM 2290 C C . LEU B 1 157 ? -34.911 0.622 111.322 1.00 73.74 145 LEU B C 1
ATOM 2291 O O . LEU B 1 157 ? -35.139 1.683 110.745 1.00 80.76 145 LEU B O 1
ATOM 2296 N N . GLU B 1 158 ? -34.759 -0.531 110.683 1.00 72.22 146 GLU B N 1
ATOM 2297 C CA . GLU B 1 158 ? -35.063 -0.662 109.269 1.00 78.50 146 GLU B CA 1
ATOM 2298 C C . GLU B 1 158 ? -36.389 -1.371 109.104 1.00 86.30 146 GLU B C 1
ATOM 2299 O O . GLU B 1 158 ? -37.446 -0.790 109.341 1.00 76.65 146 GLU B O 1
ATOM 2305 N N . ASP B 1 159 ? -36.318 -2.638 108.704 1.00 100.77 147 ASP B N 1
ATOM 2306 C CA . ASP B 1 159 ? -37.505 -3.461 108.554 1.00 106.33 147 ASP B CA 1
ATOM 2307 C C . ASP B 1 159 ? -37.730 -4.356 109.771 1.00 102.31 147 ASP B C 1
ATOM 2308 O O . ASP B 1 159 ? -37.114 -5.418 109.889 1.00 110.05 147 ASP B O 1
ATOM 2313 N N . MET B 1 160 ? -38.592 -3.899 110.682 1.00 83.11 148 MET B N 1
ATOM 2314 C CA . MET B 1 160 ? -39.202 -4.768 111.682 1.00 74.58 148 MET B CA 1
ATOM 2315 C C . MET B 1 160 ? -39.729 -6.014 110.977 1.00 93.73 148 MET B C 1
ATOM 2316 O O . MET B 1 160 ? -40.386 -5.911 109.939 1.00 104.34 148 MET B O 1
ATOM 2321 N N . THR B 1 161 ? -39.424 -7.190 111.517 1.00 96.25 149 THR B N 1
ATOM 2322 C CA . THR B 1 161 ? -40.005 -8.427 111.004 1.00 90.29 149 THR B CA 1
ATOM 2323 C C . THR B 1 161 ? -41.180 -8.805 111.898 1.00 89.28 149 THR B C 1
ATOM 2324 O O . THR B 1 161 ? -41.043 -8.833 113.121 1.00 94.49 149 THR B O 1
ATOM 2328 N N . VAL B 1 162 ? -42.331 -9.084 111.292 1.00 82.51 150 VAL B N 1
ATOM 2329 C CA . VAL B 1 162 ? -43.564 -9.315 112.045 1.00 74.69 150 VAL B CA 1
ATOM 2330 C C . VAL B 1 162 ? -43.953 -10.803 112.017 1.00 83.72 150 VAL B C 1
ATOM 2331 O O . VAL B 1 162 ? -43.647 -11.504 111.053 1.00 88.67 150 VAL B O 1
ATOM 2335 N N . PHE B 1 163 ? -44.609 -11.275 113.081 1.00 84.46 151 PHE B N 1
ATOM 2336 C CA . PHE B 1 163 ? -44.891 -12.696 113.272 1.00 90.25 151 PHE B CA 1
ATOM 2337 C C . PHE B 1 163 ? -46.361 -12.991 113.590 1.00 101.19 151 PHE B C 1
ATOM 2338 O O . PHE B 1 163 ? -47.157 -12.069 113.760 1.00 93.47 151 PHE B O 1
ATOM 2346 N N . GLU B 1 164 ? -46.692 -14.285 113.681 1.00 112.65 152 GLU B N 1
ATOM 2347 C CA . GLU B 1 164 ? -48.059 -14.777 113.907 1.00 110.72 152 GLU B CA 1
ATOM 2348 C C . GLU B 1 164 ? -48.990 -14.321 112.791 1.00 110.67 152 GLU B C 1
ATOM 2349 O O . GLU B 1 164 ? -48.929 -14.841 111.675 1.00 111.67 152 GLU B O 1
#

CATH classification: 2.60.120.10